Protein AF-A0A7X9RUL3-F1 (afdb_monomer)

pLDDT: mean 74.58, std 17.98, range [33.03, 95.81]

Foldseek 3Di:
DDDPDVCVVDPPPVVVVLVVQQVVLVVQLVCVVVVNDDLVVQAQDFHFAWKDKQNHTDPPGKTKHKHWDWDWDWADDPPDPDPGTDTDGDDIGFIKMKIKDKDAQDPDPDPDPDPPDLPLAANVPSVVVVVVSLPDPFWIAMDDSSCVVVVFGTWDWDDKDFDDDPDGNRMIIIMTITTGDPRCDPPPPVVVVVVVVD

Secondary structure (DSSP, 8-state):
-----GGGTS-SHHHHHHHHHHHHHHHHHHHHHTTSS-GGGTTT--EE---EETTEEPSS--EEEEE--EEEEEEPPTT-SSS--EEEEEEEPPPEEEEEEEE------SS--------SS--HHHHHHHHHHHT-SSPEEEE-HHHHHTT--EEEEEEEE-PPPSS-TT-EEEEEEEEEE-S-TTHHHHHHHHHHT-

Organism: NCBI:txid694437

Radius of gyration: 22.71 Å; Cα contacts (8 Å, |Δi|>4): 295; chains: 1; bounding box: 62×77×62 Å

Mean predicted aligned error: 13.24 Å

Solvent-accessible surface area (backbone atoms only — not comparable to full-atom values): 11650 Å² total; per-residue (Å²): 135,84,83,84,60,71,76,75,78,62,70,66,57,75,68,48,53,57,49,49,48,32,51,50,38,52,50,52,52,50,33,35,75,71,65,77,40,64,74,73,70,55,49,77,33,84,32,44,43,65,40,27,52,71,86,43,76,50,46,73,49,25,37,40,30,40,40,72,50,72,46,64,50,71,46,76,61,86,88,57,93,61,94,71,57,52,76,42,83,73,46,77,50,63,39,40,39,38,42,36,40,42,42,52,61,77,90,66,92,61,101,64,100,64,94,73,68,82,58,78,44,63,31,60,66,52,48,50,53,53,48,56,61,71,68,46,95,55,70,36,42,40,48,33,76,67,34,60,75,69,73,38,53,19,32,35,75,76,47,74,48,67,58,86,60,88,91,48,55,34,45,40,39,40,40,39,34,27,33,50,35,91,74,54,89,61,74,50,57,59,51,50,53,56,60,74,74,106

Structure (mmCIF, N/CA/C/O backbone):
data_AF-A0A7X9RUL3-F1
#
_entry.id   AF-A0A7X9RUL3-F1
#
loop_
_atom_site.group_PDB
_atom_site.id
_atom_site.type_symbol
_atom_site.label_atom_id
_atom_site.label_alt_id
_atom_site.label_comp_id
_atom_site.label_asym_id
_atom_site.label_entity_id
_atom_site.label_seq_id
_atom_site.pdbx_PDB_ins_code
_atom_site.Cartn_x
_atom_site.Cartn_y
_atom_site.Cartn_z
_atom_site.occupancy
_atom_site.B_iso_or_equiv
_atom_site.auth_seq_id
_atom_site.auth_comp_id
_atom_site.auth_asym_id
_atom_site.auth_atom_id
_atom_site.pdbx_PDB_model_num
ATOM 1 N N . MET A 1 1 ? 7.064 42.170 -34.863 1.00 38.53 1 MET A N 1
ATOM 2 C CA . MET A 1 1 ? 6.594 40.789 -34.632 1.00 38.53 1 MET A CA 1
ATOM 3 C C . MET A 1 1 ? 6.974 40.448 -33.207 1.00 38.53 1 MET A C 1
ATOM 5 O O . MET A 1 1 ? 8.145 40.576 -32.888 1.00 38.53 1 MET A O 1
ATOM 9 N N . ALA A 1 2 ? 6.000 40.199 -32.332 1.00 40.69 2 ALA A N 1
ATOM 10 C CA . ALA A 1 2 ? 6.268 39.876 -30.934 1.00 40.69 2 ALA A CA 1
ATOM 11 C C . ALA A 1 2 ? 6.585 38.380 -30.824 1.00 40.69 2 ALA A C 1
ATOM 13 O O . ALA A 1 2 ? 5.773 37.554 -31.242 1.00 40.69 2 ALA A O 1
ATOM 14 N N . ASP A 1 3 ? 7.763 38.057 -30.297 1.00 34.72 3 ASP A N 1
ATOM 15 C CA . ASP A 1 3 ? 8.203 36.685 -30.066 1.00 34.72 3 ASP A CA 1
ATOM 16 C C . ASP A 1 3 ? 7.346 36.046 -28.967 1.00 34.72 3 ASP A C 1
ATOM 18 O O . ASP A 1 3 ? 7.430 36.394 -27.786 1.00 34.72 3 ASP A O 1
ATOM 22 N N . PHE A 1 4 ? 6.492 35.102 -29.360 1.00 41.75 4 PHE A N 1
ATOM 23 C CA . PHE A 1 4 ? 5.725 34.274 -28.434 1.00 41.75 4 PHE A CA 1
ATOM 24 C C . PHE A 1 4 ? 6.654 33.244 -27.786 1.00 41.75 4 PHE A C 1
ATOM 26 O O . PHE A 1 4 ? 6.831 32.127 -28.269 1.00 41.75 4 PHE A O 1
ATOM 33 N N . ASN A 1 5 ? 7.263 33.634 -26.668 1.00 42.44 5 ASN A N 1
ATOM 34 C CA . ASN A 1 5 ? 8.032 32.736 -25.821 1.00 42.44 5 ASN A CA 1
ATOM 35 C C . ASN A 1 5 ? 7.073 31.863 -24.990 1.00 42.44 5 ASN A C 1
ATOM 37 O O . ASN A 1 5 ? 6.456 32.329 -24.030 1.00 42.44 5 ASN A O 1
ATOM 41 N N . ILE A 1 6 ? 6.954 30.589 -25.368 1.00 43.38 6 ILE A N 1
ATOM 42 C CA . ILE A 1 6 ? 6.061 29.590 -24.752 1.00 43.38 6 ILE A CA 1
ATOM 43 C C . ILE A 1 6 ? 6.376 29.399 -23.252 1.00 43.38 6 ILE A C 1
ATOM 45 O O . ILE A 1 6 ? 5.490 29.060 -22.469 1.00 43.38 6 ILE A O 1
ATOM 49 N N . ASN A 1 7 ? 7.596 29.732 -22.815 1.00 43.78 7 ASN A N 1
ATOM 50 C CA . ASN A 1 7 ? 8.014 29.640 -21.413 1.00 43.78 7 ASN A CA 1
ATOM 51 C C . ASN A 1 7 ? 7.332 30.668 -20.489 1.00 43.78 7 ASN A C 1
ATOM 53 O O . ASN A 1 7 ? 7.343 30.490 -19.274 1.00 43.78 7 ASN A O 1
ATOM 57 N N . ASN A 1 8 ? 6.695 31.708 -21.043 1.00 41.00 8 ASN A N 1
ATOM 58 C CA . ASN A 1 8 ? 5.967 32.717 -20.266 1.00 41.00 8 ASN A CA 1
ATOM 59 C C . ASN A 1 8 ? 4.482 32.368 -20.037 1.00 41.00 8 ASN A C 1
ATOM 61 O O . ASN A 1 8 ? 3.805 33.078 -19.298 1.00 41.00 8 ASN A O 1
ATOM 65 N N . LEU A 1 9 ? 3.961 31.295 -20.648 1.00 45.22 9 LEU A N 1
ATOM 66 C CA . LEU A 1 9 ? 2.550 30.884 -20.529 1.00 45.22 9 LEU A CA 1
ATOM 67 C C . LEU A 1 9 ? 2.314 29.779 -19.489 1.00 45.22 9 LEU A C 1
ATOM 69 O O . LEU A 1 9 ? 1.184 29.570 -19.058 1.00 45.22 9 LEU A O 1
ATOM 73 N N . THR A 1 10 ? 3.368 29.096 -19.043 1.00 43.22 10 THR A N 1
ATOM 74 C CA . THR A 1 10 ? 3.284 28.007 -18.059 1.00 43.22 10 THR A CA 1
ATOM 75 C C . THR A 1 10 ? 4.249 28.257 -16.908 1.00 43.22 10 THR A C 1
ATOM 77 O O . THR A 1 10 ? 5.138 27.445 -16.653 1.00 43.22 10 THR A O 1
ATOM 80 N N . GLY A 1 11 ? 4.130 29.411 -16.245 1.00 38.47 11 GLY A N 1
ATOM 81 C CA . GLY A 1 11 ? 5.014 29.798 -15.147 1.00 38.47 11 GLY A CA 1
ATOM 82 C C . GLY A 1 11 ? 5.053 28.746 -14.041 1.00 38.47 11 GLY A C 1
ATOM 83 O O . GLY A 1 11 ? 4.178 28.740 -13.192 1.00 38.47 11 GLY A O 1
ATOM 84 N N . GLY A 1 12 ? 6.040 27.843 -14.071 1.00 43.97 12 GLY A N 1
ATOM 85 C CA . GLY A 1 12 ? 6.515 27.017 -12.952 1.00 43.97 12 GLY A CA 1
ATOM 86 C C . GLY A 1 12 ? 5.491 26.212 -12.134 1.00 43.97 12 GLY A C 1
ATOM 87 O O . GLY A 1 12 ? 5.864 25.669 -11.096 1.00 43.97 12 GLY A O 1
ATOM 88 N N . LEU A 1 13 ? 4.224 26.125 -12.547 1.00 41.12 13 LEU A N 1
ATOM 89 C CA . LEU A 1 13 ? 3.137 25.648 -11.686 1.00 41.12 13 LEU A CA 1
ATOM 90 C C . LEU A 1 13 ? 3.184 24.128 -11.464 1.00 41.12 13 LEU A C 1
ATOM 92 O O . LEU A 1 13 ? 2.899 23.648 -10.374 1.00 41.12 13 LEU A O 1
ATOM 96 N N . TYR A 1 14 ? 3.593 23.356 -12.470 1.00 42.66 14 TYR A N 1
ATOM 97 C CA . TYR A 1 14 ? 3.607 21.893 -12.377 1.00 42.66 14 TYR A CA 1
ATOM 98 C C . TYR A 1 14 ? 4.679 21.322 -11.426 1.00 42.66 14 TYR A C 1
ATOM 100 O O . TYR A 1 14 ? 4.336 20.431 -10.650 1.00 42.66 14 TYR A O 1
ATOM 108 N N . PRO A 1 15 ? 5.933 21.824 -11.384 1.00 47.50 15 PRO A N 1
ATOM 109 C CA . PRO A 1 15 ? 6.904 21.347 -10.398 1.00 47.50 15 PRO A CA 1
ATOM 110 C C . PRO A 1 15 ? 6.690 21.923 -8.989 1.00 47.50 15 PRO A C 1
ATOM 112 O O . PRO A 1 15 ? 7.206 21.353 -8.037 1.00 47.50 15 PRO A O 1
ATOM 115 N N . THR A 1 16 ? 5.952 23.026 -8.814 1.00 52.22 16 THR A N 1
ATOM 116 C CA . THR A 1 16 ? 5.781 23.655 -7.489 1.00 52.22 16 THR A CA 1
ATOM 117 C C . THR A 1 16 ? 4.703 22.992 -6.640 1.00 52.22 16 THR A C 1
ATOM 119 O O . THR A 1 16 ? 4.928 22.817 -5.447 1.00 52.22 16 THR A O 1
ATOM 122 N N . PHE A 1 17 ? 3.573 22.563 -7.213 1.00 45.03 17 PHE A N 1
ATOM 123 C CA . PHE A 1 17 ? 2.534 21.871 -6.434 1.00 45.03 17 PHE A CA 1
ATOM 124 C C . PHE A 1 17 ? 2.939 20.458 -6.012 1.00 45.03 17 PHE A C 1
ATOM 126 O O . PHE A 1 17 ? 2.752 20.111 -4.850 1.00 45.03 17 PHE A O 1
ATOM 133 N N . ALA A 1 18 ? 3.537 19.671 -6.914 1.00 50.31 18 ALA A N 1
ATOM 134 C CA . ALA A 1 18 ? 4.042 18.338 -6.580 1.00 50.31 18 ALA A CA 1
ATOM 135 C C . ALA A 1 18 ? 5.145 18.418 -5.515 1.00 50.31 18 ALA A C 1
ATOM 137 O O . ALA A 1 18 ? 5.093 17.712 -4.514 1.00 50.31 18 ALA A O 1
ATOM 138 N N . LYS A 1 19 ? 6.085 19.362 -5.669 1.00 55.88 19 LYS A N 1
ATOM 139 C CA . LYS A 1 19 ? 7.141 19.605 -4.680 1.00 55.88 19 LYS A CA 1
ATOM 140 C C . LYS A 1 19 ? 6.581 20.059 -3.331 1.00 55.88 19 LYS A C 1
ATOM 142 O O . LYS A 1 19 ? 7.005 19.549 -2.305 1.00 55.88 19 LYS A O 1
ATOM 147 N N . LYS A 1 20 ? 5.599 20.964 -3.323 1.00 59.03 20 LYS A N 1
ATOM 148 C CA . LYS A 1 20 ? 4.947 21.432 -2.093 1.00 59.03 20 LYS A CA 1
ATOM 149 C C . LYS A 1 20 ? 4.176 20.311 -1.387 1.00 59.03 20 LYS A C 1
ATOM 151 O O . LYS A 1 20 ? 4.282 20.184 -0.176 1.00 59.03 20 LYS A O 1
ATOM 156 N N . SER A 1 21 ? 3.442 19.487 -2.134 1.00 58.50 21 SER A N 1
ATOM 157 C CA . SER A 1 21 ? 2.708 18.339 -1.588 1.00 58.50 21 SER A CA 1
ATOM 158 C C . SER A 1 21 ? 3.652 17.267 -1.028 1.00 58.50 21 SER A C 1
ATOM 160 O O . SER A 1 21 ? 3.394 16.739 0.051 1.00 58.50 21 SER A O 1
ATOM 162 N N . ALA A 1 22 ? 4.780 17.013 -1.700 1.00 62.19 22 ALA A N 1
ATOM 163 C CA . ALA A 1 22 ? 5.845 16.141 -1.205 1.00 62.19 22 ALA A CA 1
ATOM 164 C C . ALA A 1 22 ? 6.511 16.696 0.070 1.00 62.19 22 ALA A C 1
ATOM 166 O O . ALA A 1 22 ? 6.771 15.970 1.023 1.00 62.19 22 ALA A O 1
ATOM 167 N N . GLU A 1 23 ? 6.783 18.002 0.120 1.00 68.00 23 GLU A N 1
ATOM 168 C CA . GLU A 1 23 ? 7.337 18.654 1.312 1.00 68.00 23 GLU A CA 1
ATOM 169 C C . GLU A 1 23 ? 6.348 18.606 2.488 1.00 68.00 23 GLU A C 1
ATOM 171 O O . GLU A 1 23 ? 6.746 18.363 3.626 1.00 68.00 23 GLU A O 1
ATOM 176 N N . GLU A 1 24 ? 5.051 18.787 2.230 1.00 69.00 24 GLU A N 1
ATOM 177 C CA . GLU A 1 24 ? 3.993 18.668 3.237 1.00 69.00 24 GLU A CA 1
ATOM 178 C C . GLU A 1 24 ? 3.862 17.233 3.769 1.00 69.00 24 GLU A C 1
ATOM 180 O O . GLU A 1 24 ? 3.821 17.050 4.990 1.00 69.00 24 GLU A O 1
ATOM 185 N N . SER A 1 25 ? 3.878 16.213 2.901 1.00 65.00 25 SER A N 1
ATOM 186 C CA . SER A 1 25 ? 3.838 14.805 3.322 1.00 65.00 25 SER A CA 1
ATOM 187 C C . SER A 1 25 ? 5.071 14.432 4.156 1.00 65.00 25 SER A C 1
ATOM 189 O O . SER A 1 25 ? 4.939 13.842 5.231 1.00 65.00 25 SER A O 1
ATOM 191 N N . VAL A 1 26 ? 6.269 14.849 3.736 1.00 69.56 26 VAL A N 1
ATOM 192 C CA . VAL A 1 26 ? 7.520 14.624 4.479 1.00 69.56 26 VAL A CA 1
ATOM 193 C C . VAL A 1 26 ? 7.513 15.344 5.829 1.00 69.56 26 VAL A C 1
ATOM 195 O O . VAL A 1 26 ? 7.909 14.757 6.840 1.00 69.56 26 VAL A O 1
ATOM 198 N N . ASN A 1 27 ? 7.026 16.586 5.889 1.00 72.62 27 ASN A N 1
ATOM 199 C CA . ASN A 1 27 ? 6.925 17.337 7.141 1.00 72.62 27 ASN A CA 1
ATOM 200 C C . ASN A 1 27 ? 5.946 16.681 8.120 1.00 72.62 27 ASN A C 1
ATOM 202 O O . ASN A 1 27 ? 6.263 16.561 9.304 1.00 72.62 27 ASN A O 1
ATOM 206 N N . LEU A 1 28 ? 4.788 16.214 7.645 1.00 71.50 28 LEU A N 1
ATOM 207 C CA . LEU A 1 28 ? 3.827 15.480 8.473 1.00 71.50 28 LEU A CA 1
ATOM 208 C C . LEU A 1 28 ? 4.456 14.212 9.063 1.00 71.50 28 LEU A C 1
ATOM 210 O O . LEU A 1 28 ? 4.401 14.004 10.274 1.00 71.50 28 LEU A O 1
ATOM 214 N N . LEU A 1 29 ? 5.129 13.404 8.242 1.00 67.88 29 LEU A N 1
ATOM 215 C CA . LEU A 1 29 ? 5.776 12.169 8.699 1.00 67.88 29 LEU A CA 1
ATOM 216 C C . LEU A 1 29 ? 6.926 12.438 9.677 1.00 67.88 29 LEU A C 1
ATOM 218 O O . LEU A 1 29 ? 7.105 11.697 10.643 1.00 67.88 29 LEU A O 1
ATOM 222 N N . THR A 1 30 ? 7.688 13.511 9.460 1.00 70.06 30 THR A N 1
ATOM 223 C CA . THR A 1 30 ? 8.786 13.912 10.353 1.00 70.06 30 THR A CA 1
ATOM 224 C C . THR A 1 30 ? 8.252 14.364 11.711 1.00 70.06 30 THR A C 1
ATOM 226 O O . THR A 1 30 ? 8.774 13.963 12.749 1.00 70.06 30 THR A O 1
ATOM 229 N N . ARG A 1 31 ? 7.151 15.121 11.728 1.00 70.25 31 ARG A N 1
ATOM 230 C CA . ARG A 1 31 ? 6.469 15.524 12.965 1.00 70.25 31 ARG A CA 1
ATOM 231 C C . ARG A 1 31 ? 5.879 14.329 13.713 1.00 70.25 31 ARG A C 1
ATOM 233 O O . ARG A 1 31 ? 5.967 14.281 14.936 1.00 70.25 31 ARG A O 1
ATOM 240 N N . VAL A 1 32 ? 5.332 13.338 13.001 1.00 70.44 32 VAL A N 1
ATOM 241 C CA . VAL A 1 32 ? 4.869 12.079 13.612 1.00 70.44 32 VAL A CA 1
ATOM 242 C C . VAL A 1 32 ? 6.040 11.305 14.224 1.00 70.44 32 VAL A C 1
ATOM 244 O O . VAL A 1 32 ? 5.941 10.877 15.371 1.00 70.44 32 VAL A O 1
ATOM 247 N N . LYS A 1 33 ? 7.175 11.187 13.519 1.00 70.62 33 LYS A N 1
ATOM 248 C CA . LYS A 1 33 ? 8.407 10.571 14.055 1.00 70.62 33 LYS A CA 1
ATOM 249 C C . LYS A 1 33 ? 8.909 11.259 15.321 1.00 70.62 33 LYS A C 1
ATOM 251 O O . LYS A 1 33 ? 9.330 10.583 16.254 1.00 70.62 33 LYS A O 1
ATOM 256 N N . ASN A 1 34 ? 8.826 12.585 15.362 1.00 69.94 34 ASN A N 1
ATOM 257 C CA . ASN A 1 34 ? 9.250 13.389 16.506 1.00 69.94 34 ASN A CA 1
ATOM 258 C C . ASN A 1 34 ? 8.209 13.421 17.643 1.00 69.94 34 ASN A C 1
ATOM 260 O O . ASN A 1 34 ? 8.442 14.059 18.666 1.00 69.94 34 ASN A O 1
ATOM 264 N N . GLY A 1 35 ? 7.060 12.749 17.485 1.00 68.25 35 GLY A N 1
ATOM 265 C CA . GLY A 1 35 ? 5.982 12.717 18.478 1.00 68.25 35 GLY A CA 1
ATOM 266 C C . GLY A 1 35 ? 5.167 14.012 18.577 1.00 68.25 35 GLY A C 1
ATOM 267 O O . GLY A 1 35 ? 4.304 14.132 19.444 1.00 68.25 35 GLY A O 1
ATOM 268 N N . GLU A 1 36 ? 5.402 14.975 17.686 1.00 59.97 36 GLU A N 1
ATOM 269 C CA . GLU A 1 36 ? 4.724 16.277 17.647 1.00 59.97 36 GLU A CA 1
ATOM 270 C C . GLU A 1 36 ? 3.322 16.190 17.029 1.00 59.97 36 GLU A C 1
ATOM 272 O O . GLU A 1 36 ? 2.555 17.152 17.043 1.00 59.97 36 GLU A O 1
ATOM 277 N N . THR A 1 37 ? 2.980 15.068 16.399 1.00 59.84 37 THR A N 1
ATOM 278 C CA . THR A 1 37 ? 1.731 14.885 15.652 1.00 59.84 37 THR A CA 1
ATOM 279 C C . THR A 1 37 ? 1.195 13.471 15.840 1.00 59.84 37 THR A C 1
ATOM 281 O O . THR A 1 37 ? 1.956 12.523 16.038 1.00 59.84 37 THR A O 1
ATOM 284 N N . ARG A 1 38 ? -0.134 13.319 15.824 1.00 63.62 38 ARG A N 1
ATOM 285 C CA . ARG A 1 38 ? -0.782 12.019 16.024 1.00 63.62 38 ARG A CA 1
ATOM 286 C C . ARG A 1 38 ? -0.703 11.184 14.749 1.00 63.62 38 ARG A C 1
ATOM 288 O O . ARG A 1 38 ? -1.039 11.668 13.676 1.00 63.62 38 ARG A O 1
ATOM 295 N N . ILE A 1 39 ? -0.395 9.892 14.895 1.00 65.00 39 ILE A N 1
ATOM 296 C CA . ILE A 1 39 ? -0.439 8.890 13.808 1.00 65.00 39 ILE A CA 1
ATOM 297 C C . ILE A 1 39 ? -1.793 8.915 13.073 1.00 65.00 39 ILE A C 1
ATOM 299 O O . ILE A 1 39 ? -1.857 8.648 11.880 1.00 65.00 39 ILE A O 1
ATOM 303 N N . SER A 1 40 ? -2.874 9.314 13.754 1.00 66.50 40 SER A N 1
ATOM 304 C CA . SER A 1 40 ? -4.210 9.432 13.164 1.00 66.50 40 SER A CA 1
ATOM 305 C C . SER A 1 40 ? -4.315 10.394 11.977 1.00 66.50 40 SER A C 1
ATOM 307 O O . SER A 1 40 ? -5.250 10.263 11.202 1.00 66.50 40 SER A O 1
ATOM 309 N N . GLU A 1 41 ? -3.401 11.358 11.840 1.00 72.25 41 GLU A N 1
ATOM 310 C CA . GLU A 1 41 ? -3.406 12.332 10.734 1.00 72.25 41 GLU A CA 1
ATOM 311 C C . GLU A 1 41 ? -2.860 11.744 9.419 1.00 72.25 41 GLU A C 1
ATOM 313 O O . GLU A 1 41 ? -3.021 12.333 8.353 1.00 72.25 41 GLU A O 1
ATOM 318 N N . ILE A 1 42 ? -2.236 10.564 9.485 1.00 77.06 42 ILE A N 1
ATOM 319 C CA . ILE A 1 42 ? -1.726 9.833 8.319 1.00 77.06 42 ILE A CA 1
ATOM 320 C C . ILE A 1 42 ? -2.865 9.117 7.577 1.00 77.06 42 ILE A C 1
ATOM 322 O O . ILE A 1 42 ? -2.796 8.946 6.360 1.00 77.06 42 ILE A O 1
ATOM 326 N N . PHE A 1 43 ? -3.905 8.688 8.295 1.00 82.75 43 PHE A N 1
ATOM 327 C CA . PHE A 1 43 ? -4.997 7.921 7.702 1.00 82.75 43 PHE A CA 1
ATOM 328 C C . PHE A 1 43 ? -5.869 8.782 6.793 1.00 82.75 43 PHE A C 1
ATOM 330 O O . PHE A 1 43 ? -6.142 9.938 7.104 1.00 82.75 43 PHE A O 1
ATOM 337 N N . ASP A 1 44 ? -6.310 8.192 5.681 1.00 84.44 44 ASP A N 1
ATOM 338 C CA . ASP A 1 44 ? -7.139 8.829 4.647 1.00 84.44 44 ASP A CA 1
ATOM 339 C C . ASP A 1 44 ? -6.501 10.065 3.978 1.00 84.44 44 ASP A C 1
ATOM 341 O O . ASP A 1 44 ? -7.167 10.787 3.235 1.00 84.44 44 ASP A O 1
ATOM 345 N N . THR A 1 45 ? -5.201 10.283 4.187 1.00 84.31 45 THR A N 1
ATOM 346 C CA . THR A 1 45 ? -4.433 11.350 3.542 1.00 84.31 45 THR A CA 1
ATOM 347 C C . THR A 1 45 ? -3.714 10.805 2.307 1.00 84.31 45 THR A C 1
ATOM 349 O O . THR A 1 45 ? -3.139 9.715 2.323 1.00 84.31 45 THR A O 1
ATOM 352 N N . GLU A 1 46 ? -3.742 11.566 1.215 1.00 86.06 46 GLU A N 1
ATOM 353 C CA . GLU A 1 46 ? -2.935 11.302 0.024 1.00 86.06 46 GLU A CA 1
ATOM 354 C C . GLU A 1 46 ? -1.495 11.738 0.288 1.00 86.06 46 GLU A C 1
ATOM 356 O O . GLU A 1 46 ? -1.212 12.924 0.463 1.00 86.06 46 GLU A O 1
ATOM 361 N N . LEU A 1 47 ? -0.578 10.776 0.345 1.00 84.62 47 LEU A N 1
ATOM 362 C CA . LEU A 1 47 ? 0.819 11.053 0.633 1.00 84.62 47 LEU A CA 1
ATOM 363 C C . LEU A 1 47 ? 1.669 10.746 -0.593 1.00 84.62 47 LEU A C 1
ATOM 365 O O . LEU A 1 47 ? 1.715 9.616 -1.068 1.00 84.62 47 LEU A O 1
ATOM 369 N N . TYR A 1 48 ? 2.367 11.759 -1.087 1.00 85.50 48 TYR A N 1
ATOM 370 C CA . TYR A 1 48 ? 3.291 11.626 -2.204 1.00 85.50 48 TYR A CA 1
ATOM 371 C C . TYR A 1 48 ? 4.677 11.249 -1.671 1.00 85.50 48 TYR A C 1
ATOM 373 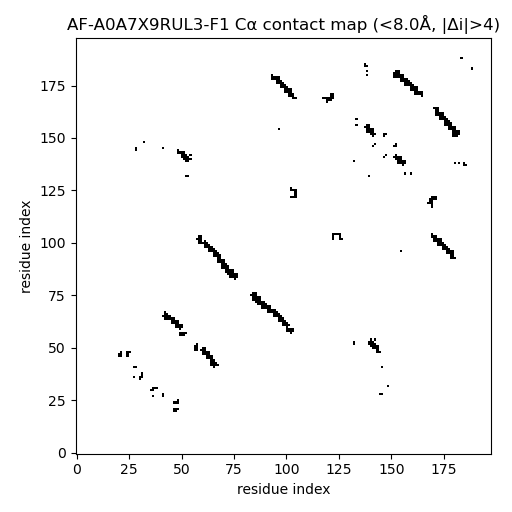O O . TYR A 1 48 ? 5.262 12.025 -0.907 1.00 85.50 48 TYR A O 1
ATOM 381 N N . MET A 1 49 ? 5.161 10.043 -1.992 1.00 83.12 49 MET A N 1
ATOM 382 C CA . MET A 1 49 ? 6.461 9.545 -1.522 1.00 83.12 49 MET A CA 1
ATOM 383 C C . MET A 1 49 ? 6.968 8.341 -2.334 1.00 83.12 49 MET A C 1
ATOM 385 O O . MET A 1 49 ? 6.172 7.642 -2.960 1.00 83.12 49 MET A O 1
ATOM 389 N N . PRO A 1 50 ? 8.277 8.029 -2.289 1.00 86.12 50 PRO A N 1
ATOM 390 C CA . PRO A 1 50 ? 8.797 6.793 -2.863 1.00 86.12 50 PRO A CA 1
ATOM 391 C C . PRO A 1 50 ? 8.210 5.555 -2.168 1.00 86.12 50 PRO A C 1
ATOM 393 O O . PRO A 1 50 ? 8.110 5.480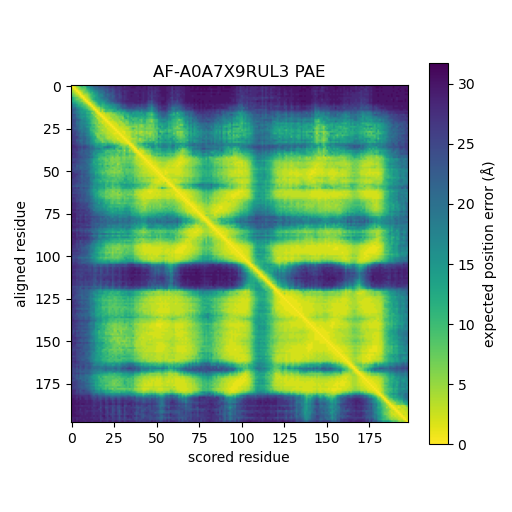 -0.936 1.00 86.12 50 PRO A O 1
ATOM 396 N N . VAL A 1 51 ? 7.841 4.567 -2.980 1.00 88.31 51 VAL A N 1
ATOM 397 C CA . VAL A 1 51 ? 7.326 3.266 -2.545 1.00 88.31 51 VAL A CA 1
ATOM 398 C C . VAL A 1 51 ? 8.057 2.187 -3.330 1.00 88.31 51 VAL A C 1
ATOM 400 O O . VAL A 1 51 ? 8.164 2.280 -4.554 1.00 88.31 51 VAL A O 1
ATOM 403 N N . LYS A 1 52 ? 8.524 1.156 -2.627 1.00 90.94 52 LYS A N 1
ATOM 404 C CA . LYS A 1 52 ? 9.058 -0.061 -3.237 1.00 90.94 52 LYS A CA 1
ATOM 405 C C . LYS A 1 52 ? 8.075 -1.203 -3.085 1.00 90.94 52 LYS A C 1
ATOM 407 O O . LYS A 1 52 ? 7.519 -1.397 -2.002 1.00 90.94 52 LYS A O 1
ATOM 412 N N . LEU A 1 53 ? 7.908 -1.970 -4.154 1.00 90.56 53 LEU A N 1
ATOM 413 C CA . LEU A 1 53 ? 7.178 -3.231 -4.139 1.00 90.56 53 LEU A CA 1
ATOM 414 C C . LEU A 1 53 ? 8.132 -4.347 -4.536 1.00 90.56 53 LEU A C 1
ATOM 416 O O . LEU A 1 53 ? 8.734 -4.299 -5.602 1.00 90.56 53 LEU A O 1
ATOM 420 N N . ASP A 1 54 ? 8.280 -5.341 -3.667 1.00 88.81 54 ASP A N 1
ATOM 421 C CA . ASP A 1 54 ? 9.159 -6.494 -3.888 1.00 88.81 54 ASP A CA 1
ATOM 422 C C . ASP A 1 54 ? 10.623 -6.139 -4.221 1.00 88.81 54 ASP A C 1
ATOM 424 O O . ASP A 1 54 ? 11.305 -6.846 -4.956 1.00 88.81 54 ASP A O 1
ATOM 428 N N . GLY A 1 55 ? 11.106 -5.011 -3.694 1.00 85.56 55 GLY A N 1
ATOM 429 C CA . GLY A 1 55 ? 12.451 -4.493 -3.961 1.00 85.56 55 GLY A CA 1
ATOM 430 C C . GLY A 1 55 ? 12.570 -3.585 -5.191 1.00 85.56 55 GLY A C 1
ATOM 431 O O . GLY A 1 55 ? 13.609 -2.949 -5.346 1.00 85.56 55 GLY A O 1
ATOM 432 N N . GLU A 1 56 ? 11.521 -3.456 -6.006 1.00 86.81 56 GLU A N 1
ATOM 433 C CA . GLU A 1 56 ? 11.485 -2.570 -7.175 1.00 86.81 56 GLU A CA 1
ATOM 434 C C . GLU A 1 56 ? 10.929 -1.186 -6.809 1.00 86.81 56 GLU A C 1
ATOM 436 O O . GLU A 1 56 ? 9.874 -1.073 -6.178 1.00 86.81 56 GLU A O 1
ATOM 441 N N . ASP A 1 57 ? 11.627 -0.126 -7.226 1.00 84.81 57 ASP A N 1
ATOM 442 C CA . ASP A 1 57 ? 11.193 1.261 -7.039 1.00 84.81 57 ASP A CA 1
ATOM 443 C C . ASP A 1 57 ? 10.052 1.615 -8.001 1.00 84.81 57 ASP A C 1
ATOM 445 O O . ASP A 1 57 ? 10.174 1.490 -9.223 1.00 84.81 57 ASP A O 1
ATOM 449 N N . LEU A 1 58 ? 8.938 2.112 -7.457 1.00 84.31 58 LEU A N 1
ATOM 450 C CA . LEU A 1 58 ? 7.849 2.614 -8.284 1.00 84.31 58 LEU A CA 1
ATOM 451 C C . LEU A 1 58 ? 8.236 3.957 -8.934 1.00 84.31 58 LEU A C 1
ATOM 453 O O . LEU A 1 58 ? 8.716 4.863 -8.245 1.00 84.31 58 LEU A O 1
ATOM 457 N N . PRO A 1 59 ? 8.020 4.122 -10.254 1.00 74.06 59 PRO A N 1
ATOM 458 C CA . PRO A 1 59 ? 8.414 5.332 -10.963 1.00 74.06 59 PRO A CA 1
ATOM 459 C C . PRO A 1 59 ? 7.551 6.529 -10.556 1.00 74.06 59 PRO A C 1
ATOM 461 O O . PRO A 1 59 ? 6.361 6.379 -10.275 1.00 74.06 59 PRO A O 1
ATOM 464 N N . LEU A 1 60 ? 8.165 7.718 -10.607 1.00 70.69 60 LEU A N 1
ATOM 465 C CA . LEU A 1 60 ? 7.526 9.018 -10.380 1.00 70.69 60 LEU A CA 1
ATOM 466 C C . LEU A 1 60 ? 6.704 9.059 -9.080 1.00 70.69 60 LEU A C 1
ATOM 468 O O . LEU A 1 60 ? 5.492 9.237 -9.154 1.00 70.69 60 LEU A O 1
ATOM 472 N N . GLU A 1 61 ? 7.387 8.848 -7.943 1.00 78.12 61 GLU A N 1
ATOM 473 C CA . GLU A 1 61 ? 6.892 8.954 -6.553 1.00 78.12 61 GLU A CA 1
ATOM 474 C C . GLU A 1 61 ? 5.361 8.825 -6.433 1.00 78.12 61 GLU A C 1
ATOM 476 O O . GLU A 1 61 ? 4.632 9.808 -6.570 1.00 78.12 61 GLU A O 1
ATOM 481 N N . PRO A 1 62 ? 4.838 7.610 -6.223 1.00 86.25 62 PRO A N 1
ATOM 482 C CA . PRO A 1 62 ? 3.401 7.405 -6.208 1.00 86.25 62 PRO A CA 1
ATOM 483 C C . PRO A 1 62 ? 2.709 8.088 -5.027 1.00 86.25 62 PRO A C 1
ATOM 485 O O . PRO A 1 62 ? 3.301 8.424 -3.999 1.00 86.25 62 PRO A O 1
ATOM 488 N N . ILE A 1 63 ? 1.396 8.220 -5.173 1.00 90.06 63 ILE A N 1
ATOM 489 C CA . ILE A 1 63 ? 0.490 8.598 -4.099 1.00 90.06 63 ILE A CA 1
ATOM 490 C C . ILE A 1 63 ? 0.098 7.323 -3.355 1.00 90.06 63 ILE A C 1
ATOM 492 O O . ILE A 1 63 ? -0.471 6.402 -3.949 1.00 90.06 63 ILE A O 1
ATOM 496 N N . ILE A 1 64 ? 0.387 7.280 -2.058 1.00 91.50 64 ILE A N 1
ATOM 497 C CA . ILE A 1 64 ? -0.060 6.232 -1.145 1.00 91.50 64 ILE A CA 1
ATOM 498 C C . ILE A 1 64 ? -1.131 6.784 -0.204 1.00 91.50 64 ILE A C 1
ATOM 500 O O . ILE A 1 64 ? -0.982 7.857 0.381 1.00 91.50 64 ILE A O 1
ATOM 504 N N . THR A 1 65 ? -2.209 6.026 -0.044 1.00 92.38 65 THR A N 1
ATOM 505 C CA . THR A 1 65 ? -3.271 6.293 0.927 1.00 92.38 65 THR A CA 1
ATOM 506 C C . THR A 1 65 ? -3.475 5.049 1.769 1.00 92.38 65 THR A C 1
ATOM 508 O O . THR A 1 65 ? -3.609 3.947 1.232 1.00 92.38 65 THR A O 1
ATOM 511 N N . ILE A 1 66 ? -3.506 5.227 3.088 1.00 91.81 66 ILE A N 1
ATOM 512 C CA . ILE A 1 66 ? -3.711 4.143 4.047 1.00 91.81 66 ILE A CA 1
ATOM 513 C C . ILE A 1 66 ? -4.957 4.455 4.860 1.00 91.81 66 ILE A C 1
ATOM 515 O O . ILE A 1 66 ? -5.105 5.556 5.383 1.00 91.81 66 ILE A O 1
ATOM 519 N N . SER A 1 67 ? -5.842 3.476 4.985 1.00 91.00 67 SER A N 1
ATOM 520 C CA . SER A 1 67 ? -7.046 3.576 5.805 1.00 91.00 67 SER A CA 1
ATOM 521 C C . SER A 1 67 ? -7.187 2.329 6.671 1.00 91.00 67 SER A C 1
ATOM 523 O O . SER A 1 67 ? -6.702 1.258 6.315 1.00 91.00 67 SER A O 1
ATOM 525 N N . SER A 1 68 ? -7.815 2.462 7.834 1.00 88.31 68 SER A N 1
ATOM 526 C CA . SER A 1 68 ? -8.114 1.341 8.729 1.00 88.31 68 SER A CA 1
ATOM 527 C C . SER A 1 68 ? -9.516 1.506 9.290 1.00 88.31 68 SER A C 1
ATOM 529 O O . SER A 1 68 ? -10.048 2.617 9.399 1.00 88.31 68 SER A O 1
ATOM 531 N N . ARG A 1 69 ? -10.142 0.388 9.644 1.00 87.81 69 ARG A N 1
ATOM 532 C CA . ARG A 1 69 ? -11.492 0.346 10.191 1.00 87.81 69 ARG A CA 1
ATOM 533 C C . ARG A 1 69 ? -11.496 -0.436 11.495 1.00 87.81 69 ARG A C 1
ATOM 535 O O . ARG A 1 69 ? -10.783 -1.410 11.664 1.00 87.81 69 ARG A O 1
ATOM 542 N N . LYS A 1 70 ? -12.385 -0.050 12.411 1.00 88.06 70 LYS A N 1
ATOM 543 C CA . LYS A 1 70 ? -12.749 -0.886 13.561 1.00 88.06 70 LYS A CA 1
ATOM 544 C C . LYS A 1 70 ? -14.084 -1.558 13.305 1.00 88.06 70 LYS A C 1
ATOM 546 O O . LYS A 1 70 ? -15.074 -0.885 12.999 1.00 88.06 70 LYS A O 1
ATOM 551 N N . VAL A 1 71 ? -14.129 -2.874 13.467 1.00 88.56 71 VAL A N 1
ATOM 552 C CA . VAL A 1 71 ? -15.371 -3.637 13.395 1.00 88.56 71 VAL A CA 1
ATOM 553 C C . VAL A 1 71 ? -16.097 -3.479 14.725 1.00 88.56 71 VAL A C 1
ATOM 555 O O . VAL A 1 71 ? -15.629 -3.917 15.775 1.00 88.56 71 VAL A O 1
ATOM 558 N N . ILE A 1 72 ? -17.254 -2.817 14.683 1.00 91.19 72 ILE A N 1
ATOM 559 C CA . ILE A 1 72 ? -18.085 -2.568 15.864 1.00 91.19 72 ILE A CA 1
ATOM 560 C C . ILE A 1 72 ? -19.465 -3.164 15.631 1.00 91.19 72 ILE A C 1
ATOM 562 O O . ILE A 1 72 ? -20.237 -2.657 14.809 1.00 91.19 72 ILE A O 1
ATOM 566 N N . LYS A 1 73 ? -19.817 -4.190 16.405 1.00 91.88 73 LYS A N 1
ATOM 567 C CA . LYS A 1 73 ? -21.170 -4.746 16.392 1.00 91.88 73 LYS A CA 1
ATOM 568 C C . LYS A 1 73 ? -22.075 -3.893 17.265 1.00 91.88 73 LYS A C 1
ATOM 570 O O . LYS A 1 73 ? -21.705 -3.456 18.355 1.00 91.88 73 LYS A O 1
ATOM 575 N N . ARG A 1 74 ? -23.271 -3.614 16.754 1.00 91.06 74 ARG A N 1
ATOM 576 C CA . ARG A 1 74 ? -24.273 -2.787 17.428 1.00 91.06 74 ARG A CA 1
ATOM 577 C C . ARG A 1 74 ? -25.497 -3.639 17.698 1.00 91.06 74 ARG A C 1
ATOM 579 O O . ARG A 1 74 ? -26.232 -3.964 16.771 1.00 91.06 74 ARG A O 1
ATOM 586 N N . THR A 1 75 ? -25.723 -3.969 18.960 1.00 90.44 75 THR A N 1
ATOM 587 C CA . THR A 1 75 ? -26.849 -4.810 19.369 1.00 90.44 75 THR A CA 1
ATOM 588 C C . THR A 1 75 ? -27.941 -3.942 19.986 1.00 90.44 75 THR A C 1
ATOM 590 O O . THR A 1 75 ? -27.697 -3.157 20.908 1.00 90.44 75 THR A O 1
ATOM 593 N N . GLY A 1 76 ? -29.158 -4.044 19.448 1.00 87.88 76 GLY A N 1
ATOM 594 C CA . GLY A 1 76 ? -30.338 -3.387 20.006 1.00 87.88 76 GLY A CA 1
ATOM 595 C C . GLY A 1 76 ? -30.839 -4.126 21.244 1.00 87.88 76 GLY A C 1
ATOM 596 O O . GLY A 1 76 ? -30.990 -5.344 21.216 1.00 87.88 76 GLY A O 1
ATOM 597 N N . ILE A 1 77 ? -31.117 -3.398 22.327 1.00 86.19 77 ILE A N 1
ATOM 598 C CA . ILE A 1 77 ? -31.709 -3.983 23.537 1.00 86.19 77 ILE A CA 1
ATOM 599 C C . ILE A 1 77 ? -33.231 -3.895 23.430 1.00 86.19 77 ILE A C 1
ATOM 601 O O . ILE A 1 77 ? -33.799 -2.800 23.382 1.00 86.19 77 ILE A O 1
ATOM 605 N N . ASN A 1 78 ? -33.898 -5.049 23.440 1.00 81.81 78 ASN A N 1
ATOM 606 C CA . ASN A 1 78 ? -35.355 -5.103 23.488 1.00 81.81 78 ASN A CA 1
ATOM 607 C C . ASN A 1 78 ? -35.868 -4.489 24.806 1.00 81.81 78 ASN A C 1
ATOM 609 O O . ASN A 1 78 ? -35.323 -4.760 25.874 1.00 81.81 78 ASN A O 1
ATOM 613 N N . ARG A 1 79 ? -36.927 -3.672 24.733 1.00 81.25 79 ARG A N 1
ATOM 614 C CA . ARG A 1 79 ? -37.541 -2.938 25.863 1.00 81.25 79 ARG A CA 1
ATOM 615 C C . ARG A 1 79 ? -36.670 -1.859 26.521 1.00 81.25 79 ARG A C 1
ATOM 617 O O . ARG A 1 79 ? -36.998 -1.395 27.615 1.00 81.25 79 ARG A O 1
ATOM 624 N N . SER A 1 80 ? -35.597 -1.406 25.872 1.00 77.06 80 SER A N 1
ATOM 625 C CA . SER A 1 80 ? -34.865 -0.237 26.365 1.00 77.06 80 SER A CA 1
ATOM 626 C C . SER A 1 80 ? -35.753 1.013 26.325 1.00 77.06 80 SER A C 1
ATOM 628 O O . SER A 1 80 ? -36.242 1.407 25.270 1.00 77.06 80 SER A O 1
ATOM 630 N N . LYS A 1 81 ? -35.919 1.679 27.475 1.00 79.19 81 LYS A N 1
ATOM 631 C CA . LYS A 1 81 ? -36.566 3.003 27.567 1.00 79.19 81 LYS A CA 1
ATOM 632 C C . LYS A 1 81 ? -35.648 4.146 27.112 1.00 79.19 81 LYS A C 1
ATOM 634 O O . LYS A 1 81 ? -36.090 5.285 27.006 1.00 79.19 81 LYS A O 1
ATOM 639 N N . LYS A 1 82 ? -34.362 3.858 26.884 1.00 80.31 82 LYS A N 1
ATOM 640 C CA . LYS A 1 82 ? -33.344 4.821 26.449 1.00 80.31 82 LYS A CA 1
ATOM 641 C C . LYS A 1 82 ? -32.960 4.562 24.993 1.00 80.31 82 LYS A C 1
ATOM 643 O O . LYS A 1 82 ? -32.819 3.411 24.577 1.00 80.31 82 LYS A O 1
ATOM 648 N N . ARG A 1 83 ? -32.744 5.636 24.229 1.00 82.69 83 ARG A N 1
ATOM 649 C CA . ARG A 1 83 ? -32.248 5.569 22.848 1.00 82.69 83 ARG A CA 1
ATOM 650 C C . ARG A 1 83 ? -30.796 5.087 22.857 1.00 82.69 83 ARG A C 1
ATOM 652 O O . ARG A 1 83 ? -29.940 5.755 23.428 1.00 82.69 83 ARG A O 1
ATOM 659 N N . GLY A 1 84 ? -30.509 3.955 22.219 1.00 84.44 84 GLY A N 1
ATOM 660 C CA . GLY A 1 84 ? -29.138 3.459 22.109 1.00 84.44 84 GLY A CA 1
ATOM 661 C C . GLY A 1 84 ? -29.027 2.006 21.660 1.00 84.44 84 GLY A C 1
ATOM 662 O O . GLY A 1 84 ? -30.014 1.281 21.581 1.00 84.44 84 GLY A O 1
ATOM 663 N N . THR A 1 85 ? -27.793 1.604 21.369 1.00 88.81 85 THR A N 1
ATOM 664 C CA . THR A 1 85 ? -27.373 0.221 21.102 1.00 88.81 85 THR A CA 1
ATOM 665 C C . THR A 1 85 ? -26.147 -0.075 21.956 1.00 88.81 85 THR A C 1
ATOM 667 O O . THR A 1 85 ? -25.370 0.839 22.248 1.00 88.81 85 THR A O 1
ATOM 670 N N . VAL A 1 86 ? -25.964 -1.335 22.345 1.00 87.56 86 VAL A N 1
ATOM 671 C CA . VAL A 1 86 ? -24.693 -1.793 22.919 1.00 87.56 86 VAL A CA 1
ATOM 672 C C . VAL A 1 86 ? -23.684 -1.853 21.782 1.00 87.56 86 VAL A C 1
ATOM 674 O O . VAL A 1 86 ? -23.968 -2.453 20.744 1.00 87.56 86 VAL A O 1
ATOM 677 N N . LYS A 1 87 ? -22.545 -1.179 21.953 1.00 92.00 87 LYS A N 1
ATOM 678 C CA . LYS A 1 87 ? -21.435 -1.189 20.999 1.00 92.00 87 LYS A CA 1
ATOM 679 C C . LYS A 1 87 ? -20.380 -2.150 21.521 1.00 92.00 87 LYS A C 1
ATOM 681 O O . LYS A 1 87 ? -19.779 -1.887 22.556 1.00 92.00 87 LYS A O 1
ATOM 686 N N . GLU A 1 88 ? -20.166 -3.228 20.796 1.00 88.88 88 GLU A N 1
ATOM 687 C CA . GLU A 1 88 ? -19.115 -4.197 21.075 1.00 88.88 88 GLU A CA 1
ATOM 688 C C . GLU A 1 88 ? -17.976 -3.938 20.090 1.00 88.88 88 GLU A C 1
ATOM 690 O O . GLU A 1 88 ? -18.193 -3.929 18.875 1.00 88.88 88 GLU A O 1
ATOM 695 N N . LEU A 1 89 ? -16.780 -3.672 20.612 1.00 90.19 89 LEU A N 1
ATOM 696 C CA . LEU A 1 89 ? -15.564 -3.567 19.809 1.00 90.19 89 LEU A CA 1
ATOM 697 C C . LEU A 1 89 ? -15.115 -4.997 19.496 1.00 90.19 89 LEU A C 1
ATOM 699 O O . LEU A 1 89 ? -14.699 -5.705 20.407 1.00 90.19 89 LEU A O 1
ATOM 703 N N . PHE A 1 90 ? -15.276 -5.435 18.247 1.00 86.06 90 PHE A N 1
ATOM 704 C CA . PHE A 1 90 ? -14.992 -6.817 17.851 1.00 86.06 90 PHE A CA 1
ATOM 705 C C . PHE A 1 90 ? -13.520 -7.003 17.517 1.00 86.06 90 PHE A C 1
ATOM 707 O O . PHE A 1 90 ? -12.839 -7.804 18.146 1.00 86.06 90 PHE A O 1
ATOM 714 N N . MET A 1 91 ? -13.044 -6.255 16.525 1.00 86.31 91 MET A N 1
ATOM 715 C CA . MET A 1 91 ? -11.665 -6.332 16.063 1.00 86.31 91 MET A CA 1
ATOM 716 C C . MET A 1 91 ? -11.262 -5.041 15.353 1.00 86.31 91 MET A C 1
ATOM 718 O O . MET A 1 91 ? -12.108 -4.228 14.960 1.00 86.31 91 MET A O 1
ATOM 722 N N . GLU A 1 92 ? -9.958 -4.866 15.213 1.00 84.38 92 GLU A N 1
ATOM 723 C CA . GLU A 1 92 ? -9.359 -3.927 14.274 1.00 84.38 92 GLU A CA 1
ATOM 724 C C . GLU A 1 92 ? -9.210 -4.650 12.933 1.00 84.38 92 GLU A C 1
ATOM 726 O O . GLU A 1 92 ? -8.803 -5.808 12.904 1.00 84.38 92 GLU A O 1
ATOM 731 N N . ASP A 1 93 ? -9.680 -4.012 11.868 1.00 87.38 93 ASP A N 1
ATOM 732 C CA . ASP A 1 93 ? -9.641 -4.532 10.501 1.00 87.38 93 ASP A CA 1
ATOM 733 C C . ASP A 1 93 ? -8.258 -4.264 9.891 1.00 87.38 93 ASP A C 1
ATOM 735 O O . ASP A 1 93 ? -7.532 -3.378 10.363 1.00 87.38 93 ASP A O 1
ATOM 739 N N . ASP A 1 94 ? -7.915 -4.981 8.824 1.00 90.94 94 ASP A N 1
ATOM 740 C CA . ASP A 1 94 ? -6.630 -4.803 8.144 1.00 90.94 94 ASP A CA 1
ATOM 741 C C . ASP A 1 94 ? -6.490 -3.384 7.566 1.00 90.94 94 ASP A C 1
ATOM 743 O O . ASP A 1 94 ? -7.474 -2.704 7.241 1.00 90.94 94 ASP A O 1
ATOM 747 N N . TYR A 1 95 ? -5.249 -2.914 7.407 1.00 92.00 95 TYR A N 1
ATOM 748 C CA . TYR A 1 95 ? -5.006 -1.654 6.714 1.00 92.00 95 TYR A CA 1
ATOM 749 C C . TYR A 1 95 ? -5.316 -1.822 5.232 1.00 92.00 95 TYR A C 1
ATOM 751 O O . TYR A 1 95 ? -4.723 -2.654 4.550 1.00 92.00 95 TYR A O 1
ATOM 759 N N . VAL A 1 96 ? -6.198 -0.978 4.710 1.00 94.56 96 VAL A N 1
ATOM 760 C CA . VAL A 1 96 ? -6.445 -0.868 3.276 1.00 94.56 96 VAL A CA 1
ATOM 761 C C . VAL A 1 96 ? -5.448 0.125 2.703 1.00 94.56 96 VAL A C 1
ATOM 763 O O . VAL A 1 96 ? -5.425 1.295 3.097 1.00 94.56 96 VAL A O 1
ATOM 766 N N . ILE A 1 97 ? -4.641 -0.343 1.759 1.00 94.25 97 ILE A N 1
ATOM 767 C CA . ILE A 1 97 ? -3.572 0.421 1.124 1.00 94.25 97 ILE A CA 1
ATOM 768 C C . ILE A 1 97 ? -3.947 0.635 -0.339 1.00 94.25 97 ILE A C 1
ATOM 770 O O . ILE A 1 97 ? -4.226 -0.314 -1.073 1.00 94.25 97 ILE A O 1
ATOM 774 N N . SER A 1 98 ? -3.948 1.894 -0.768 1.00 95.00 98 SER A N 1
ATOM 775 C CA . SER A 1 98 ? -4.155 2.293 -2.158 1.00 95.00 98 SER A CA 1
ATOM 776 C C . SER A 1 98 ? -2.915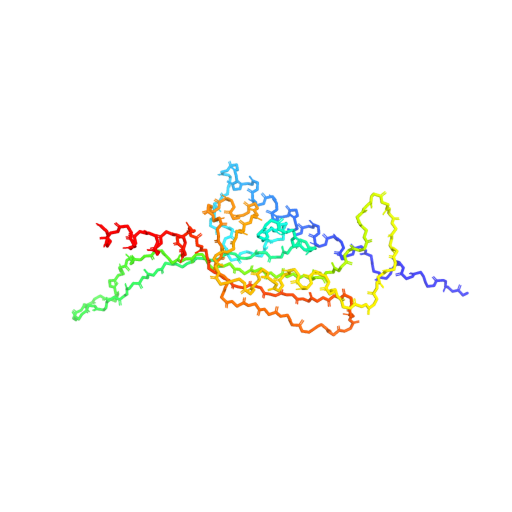 3.016 -2.664 1.00 95.00 98 SER A C 1
ATOM 778 O O . SER A 1 98 ? -2.500 4.008 -2.073 1.00 95.00 98 SER A O 1
ATOM 780 N N . ILE A 1 99 ? -2.358 2.542 -3.775 1.00 93.75 99 ILE A N 1
ATOM 781 C CA . ILE A 1 99 ? -1.196 3.128 -4.444 1.00 93.75 99 ILE A CA 1
ATOM 782 C C . ILE A 1 99 ? -1.627 3.575 -5.836 1.00 93.75 99 ILE A C 1
ATOM 784 O O . ILE A 1 99 ? -2.208 2.797 -6.597 1.00 93.75 99 ILE A O 1
ATOM 788 N N . GLN A 1 100 ? -1.349 4.827 -6.178 1.00 92.88 100 GLN A N 1
ATOM 789 C CA . GLN A 1 100 ? -1.669 5.410 -7.476 1.00 92.88 100 GLN A CA 1
ATOM 790 C C . GLN A 1 100 ? -0.444 6.110 -8.046 1.00 92.88 100 GLN A C 1
ATOM 792 O O . GLN A 1 100 ? 0.253 6.829 -7.336 1.00 92.88 100 GLN A O 1
ATOM 797 N N . GLY A 1 101 ? -0.188 5.930 -9.336 1.00 88.44 101 GLY A N 1
ATOM 798 C CA . GLY A 1 101 ? 0.966 6.559 -9.964 1.00 88.44 101 GLY A CA 1
ATOM 799 C C . GLY A 1 101 ? 0.959 6.480 -11.482 1.00 88.44 101 GLY A C 1
ATOM 800 O O . GLY A 1 101 ? -0.021 6.067 -12.112 1.00 88.44 101 GLY A O 1
ATOM 801 N N . LEU A 1 102 ? 2.083 6.895 -12.066 1.00 86.75 102 LEU A N 1
ATOM 802 C CA . LEU A 1 102 ? 2.325 6.889 -13.505 1.00 86.75 102 LEU A CA 1
ATOM 803 C C . LEU A 1 102 ? 3.589 6.089 -13.812 1.00 86.75 102 LEU A C 1
ATOM 805 O O . LEU A 1 102 ? 4.664 6.395 -13.310 1.00 86.75 102 LEU A O 1
ATOM 809 N N . LEU A 1 103 ? 3.463 5.097 -14.686 1.00 85.38 103 LEU A N 1
ATOM 810 C CA . LEU A 1 103 ? 4.596 4.411 -15.287 1.00 85.38 103 LEU A CA 1
ATOM 811 C C . LEU A 1 103 ? 5.195 5.275 -16.393 1.00 85.38 103 LEU A C 1
ATOM 813 O O . LEU A 1 103 ? 4.471 5.774 -17.259 1.00 85.38 103 LEU A O 1
ATOM 817 N N . MET A 1 104 ? 6.519 5.393 -16.374 1.00 78.94 104 MET A N 1
ATOM 818 C CA . MET A 1 104 ? 7.335 5.942 -17.451 1.00 78.94 104 MET A CA 1
ATOM 819 C C . MET A 1 104 ? 8.613 5.110 -17.534 1.00 78.94 104 MET A C 1
ATOM 821 O O . MET A 1 104 ? 9.271 4.906 -16.516 1.00 78.94 104 MET A O 1
ATOM 825 N N . ASP A 1 105 ? 8.978 4.655 -18.730 1.00 70.06 105 ASP A N 1
ATOM 826 C CA . ASP A 1 105 ? 10.268 4.001 -18.938 1.00 70.06 105 ASP A CA 1
ATOM 827 C C . ASP A 1 105 ? 11.348 5.088 -18.956 1.00 70.06 105 ASP A C 1
ATOM 829 O O . ASP A 1 105 ? 11.437 5.898 -19.881 1.00 70.06 105 ASP A O 1
ATOM 833 N N . ASN A 1 106 ? 12.145 5.143 -17.892 1.00 56.91 106 ASN A N 1
ATOM 834 C CA . ASN A 1 106 ? 13.252 6.078 -17.791 1.00 56.91 106 ASN A CA 1
ATOM 835 C C . ASN A 1 106 ? 14.440 5.516 -18.585 1.00 56.91 106 ASN A C 1
ATOM 837 O O . ASN A 1 106 ? 15.093 4.572 -18.152 1.00 56.91 106 ASN A O 1
ATOM 841 N N . THR A 1 107 ? 14.733 6.073 -19.760 1.00 48.47 107 THR A N 1
ATOM 842 C CA . THR A 1 107 ? 15.845 5.607 -20.609 1.00 48.47 107 THR A CA 1
ATOM 843 C C . THR A 1 107 ? 17.233 6.056 -20.139 1.00 48.47 107 THR A C 1
ATOM 845 O O . THR A 1 107 ? 18.190 5.863 -20.880 1.00 48.47 107 THR A O 1
ATOM 848 N N . ASN A 1 108 ? 17.389 6.624 -18.935 1.00 42.25 108 ASN A N 1
ATOM 849 C CA . ASN A 1 108 ? 18.685 7.103 -18.444 1.00 42.25 108 ASN A CA 1
ATOM 850 C C . ASN A 1 108 ? 19.045 6.533 -17.063 1.00 42.25 108 ASN A C 1
ATOM 852 O O . ASN A 1 108 ? 18.844 7.164 -16.027 1.00 42.25 108 ASN A O 1
ATOM 856 N N . SER A 1 109 ? 19.676 5.359 -17.058 1.00 40.97 109 SER A N 1
ATOM 857 C CA . SER A 1 109 ? 20.598 4.954 -15.997 1.00 40.97 109 SER A CA 1
ATOM 858 C C . SER A 1 109 ? 21.930 5.686 -16.204 1.00 40.97 109 SER A C 1
ATOM 860 O O . SER A 1 109 ? 22.814 5.197 -16.907 1.00 40.97 109 SER A O 1
ATOM 862 N N . GLY A 1 110 ? 22.076 6.890 -15.658 1.00 33.03 110 GLY A N 1
ATOM 863 C CA . GLY A 1 110 ? 23.343 7.612 -15.741 1.00 33.03 110 GLY A CA 1
ATOM 864 C C . GLY A 1 110 ? 23.197 9.104 -15.503 1.00 33.03 110 GLY A C 1
ATOM 865 O O . GLY A 1 110 ? 22.259 9.739 -15.970 1.00 33.03 110 GLY A O 1
ATOM 866 N N . PHE A 1 111 ? 24.149 9.641 -14.756 1.00 39.69 111 PHE A N 1
ATOM 867 C CA . PHE A 1 111 ? 24.329 11.044 -14.420 1.00 39.69 111 PHE A CA 1
ATOM 868 C C . PHE A 1 111 ? 24.575 11.893 -15.687 1.00 39.69 111 PHE A C 1
ATOM 870 O O . PHE A 1 111 ? 25.703 12.271 -15.969 1.00 39.69 111 PHE A O 1
ATOM 877 N N . GLU A 1 112 ? 23.537 12.184 -16.473 1.00 38.00 112 GLU A N 1
ATOM 878 C CA . GLU A 1 112 ? 23.560 13.225 -17.509 1.00 38.00 112 GLU A CA 1
ATOM 879 C C . GLU A 1 112 ? 22.212 13.968 -17.563 1.00 38.00 112 GLU A C 1
ATOM 881 O O . GLU A 1 112 ? 21.154 13.338 -17.674 1.00 38.00 112 GLU A O 1
ATOM 886 N N . PRO A 1 113 ? 22.209 15.317 -17.525 1.00 51.88 113 PRO A N 1
ATOM 887 C CA . PRO A 1 113 ? 21.007 16.117 -17.685 1.00 51.88 113 PRO A CA 1
ATOM 888 C C . PRO A 1 113 ? 20.686 16.202 -19.179 1.00 51.88 113 PRO A C 1
ATOM 890 O O . PRO A 1 113 ? 20.986 17.186 -19.849 1.00 51.88 113 PRO A O 1
ATOM 893 N N . ALA A 1 114 ? 20.097 15.150 -19.732 1.00 40.69 114 ALA A N 1
ATOM 894 C CA . ALA A 1 114 ? 19.643 15.163 -21.111 1.00 40.69 114 ALA A CA 1
ATOM 895 C C . ALA A 1 114 ? 18.285 14.475 -21.208 1.00 40.69 114 ALA A C 1
ATOM 897 O O . ALA A 1 114 ? 18.172 13.256 -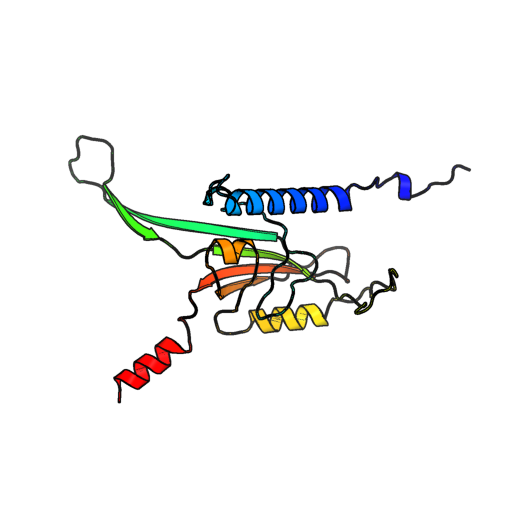21.139 1.00 40.69 114 ALA A O 1
ATOM 898 N N . TYR A 1 115 ? 17.273 15.318 -21.400 1.00 43.38 115 TYR A N 1
ATOM 899 C CA . TYR A 1 115 ? 15.909 15.140 -21.912 1.00 43.38 115 TYR A CA 1
ATOM 900 C C . TYR A 1 115 ? 15.828 14.316 -23.224 1.00 43.38 115 TYR A C 1
ATOM 902 O O . TYR A 1 115 ? 15.096 14.640 -24.160 1.00 43.38 115 TYR A O 1
ATOM 910 N N . LYS A 1 116 ? 16.634 13.264 -23.350 1.00 40.41 116 LYS A N 1
ATOM 911 C CA . LYS A 1 116 ? 16.952 12.594 -24.603 1.00 40.41 116 LYS A CA 1
ATOM 912 C C . LYS A 1 116 ? 15.867 11.573 -24.926 1.00 40.41 116 LYS A C 1
ATOM 914 O O . LYS A 1 116 ? 15.882 10.453 -24.440 1.00 40.41 116 LYS A O 1
ATOM 919 N N . VAL A 1 117 ? 14.955 12.019 -25.790 1.00 45.69 117 VAL A N 1
ATOM 920 C CA . VAL A 1 117 ? 13.934 11.247 -26.509 1.00 45.69 117 VAL A CA 1
ATOM 921 C C . VAL A 1 117 ? 13.003 10.478 -25.573 1.00 45.69 117 VAL A C 1
ATOM 923 O O . VAL A 1 117 ? 13.179 9.287 -25.333 1.00 45.69 117 VAL A O 1
ATOM 926 N N . MET A 1 118 ? 11.934 11.153 -25.134 1.00 48.00 118 MET A N 1
ATOM 927 C CA . MET A 1 118 ? 10.706 10.457 -24.751 1.00 48.00 118 MET A CA 1
ATOM 928 C C . MET A 1 118 ? 10.328 9.562 -25.928 1.00 48.00 118 MET A C 1
ATOM 930 O O . MET A 1 118 ? 9.865 10.033 -26.974 1.00 48.00 118 MET A O 1
ATOM 934 N N . SER A 1 119 ? 10.610 8.271 -25.803 1.00 52.12 119 SER A N 1
ATOM 935 C CA . SER A 1 119 ? 10.068 7.294 -26.725 1.00 52.12 119 SER A CA 1
ATOM 936 C C . SER A 1 119 ? 8.561 7.497 -26.655 1.00 52.12 119 SER A C 1
ATOM 938 O O . SER A 1 119 ? 7.980 7.326 -25.591 1.00 52.12 119 SER A O 1
ATOM 940 N N . LYS A 1 120 ? 7.905 7.884 -27.758 1.00 59.22 120 LYS A N 1
ATOM 941 C CA . LYS A 1 120 ? 6.428 7.950 -27.854 1.00 59.22 120 LYS A CA 1
ATOM 942 C C . LYS A 1 120 ? 5.791 6.551 -27.767 1.00 59.22 120 LYS A C 1
ATOM 944 O O . LYS A 1 120 ? 4.789 6.271 -28.420 1.00 59.22 120 LYS A O 1
ATOM 949 N N . ARG A 1 121 ? 6.455 5.632 -27.078 1.00 68.94 121 ARG A N 1
ATOM 950 C CA . ARG A 1 121 ? 6.159 4.219 -26.984 1.00 68.94 121 ARG A CA 1
ATOM 951 C C . ARG A 1 121 ? 5.712 3.952 -25.565 1.00 68.94 121 ARG A C 1
ATOM 953 O O . ARG A 1 121 ? 6.207 4.563 -24.624 1.00 68.94 121 ARG A O 1
ATOM 960 N N . PHE A 1 122 ? 4.790 3.014 -25.472 1.00 78.06 122 PHE A N 1
ATOM 961 C CA . PHE A 1 122 ? 4.286 2.504 -24.218 1.00 78.06 122 PHE A CA 1
ATOM 962 C C . PHE A 1 122 ? 5.440 2.033 -23.317 1.00 78.06 122 PHE A C 1
ATOM 964 O O . PHE A 1 122 ? 6.359 1.397 -23.845 1.00 78.06 122 PHE A O 1
ATOM 971 N N . PRO A 1 123 ? 5.401 2.322 -22.001 1.00 81.88 123 PRO A N 1
ATOM 972 C CA . PRO A 1 123 ? 6.439 1.918 -21.060 1.00 81.88 123 PRO A CA 1
ATOM 973 C C . PRO A 1 123 ? 6.378 0.405 -20.795 1.00 81.88 123 PRO A C 1
ATOM 975 O O . PRO A 1 123 ? 5.824 -0.058 -19.798 1.00 81.88 123 PRO A O 1
ATOM 978 N N . GLU A 1 124 ? 6.871 -0.386 -21.746 1.00 82.94 124 GLU A N 1
ATOM 979 C CA . GLU A 1 124 ? 6.736 -1.841 -21.766 1.00 82.94 124 GLU A CA 1
ATOM 980 C C . GLU A 1 124 ? 7.540 -2.506 -20.647 1.00 82.94 124 GLU A C 1
ATOM 982 O O . GLU A 1 124 ? 7.073 -3.490 -20.070 1.00 82.94 124 GLU A O 1
ATOM 987 N N . GLN A 1 125 ? 8.723 -1.978 -20.319 1.00 83.62 125 GLN A N 1
ATOM 988 C CA . GLN A 1 125 ? 9.576 -2.580 -19.298 1.00 83.62 125 GLN A CA 1
ATOM 989 C C . GLN A 1 125 ? 8.974 -2.378 -17.908 1.00 83.62 125 GLN A C 1
ATOM 991 O O . GLN A 1 125 ? 8.720 -3.358 -17.206 1.00 83.62 125 GLN A O 1
ATOM 996 N N . SER A 1 126 ? 8.662 -1.131 -17.547 1.00 83.44 126 SER A N 1
ATOM 997 C CA . SER A 1 126 ? 8.058 -0.811 -16.248 1.00 83.44 126 SER A CA 1
ATOM 998 C C . SER A 1 126 ? 6.697 -1.491 -16.081 1.00 83.44 126 SER A C 1
ATOM 1000 O O . SER A 1 126 ? 6.367 -1.983 -15.002 1.00 83.44 126 SER A O 1
ATOM 1002 N N . PHE A 1 127 ? 5.915 -1.582 -17.164 1.00 88.50 127 PHE A N 1
ATOM 1003 C CA . PHE A 1 127 ? 4.635 -2.286 -17.153 1.00 88.50 127 PHE A CA 1
ATOM 1004 C C . PHE A 1 127 ? 4.793 -3.786 -16.901 1.00 88.50 127 PHE A C 1
ATOM 1006 O O . PHE A 1 127 ? 4.062 -4.335 -16.080 1.00 88.50 127 PHE A O 1
ATOM 1013 N N . LYS A 1 128 ? 5.738 -4.459 -17.571 1.00 89.56 128 LYS A N 1
ATOM 1014 C CA . LYS A 1 128 ? 5.988 -5.893 -17.356 1.00 89.56 128 LYS A CA 1
ATOM 1015 C C . LYS A 1 128 ? 6.426 -6.181 -15.926 1.00 89.56 128 LYS A C 1
ATOM 1017 O O . LYS A 1 128 ? 5.904 -7.122 -15.337 1.00 89.56 128 LYS A O 1
ATOM 1022 N N . THR A 1 129 ? 7.324 -5.370 -15.367 1.00 89.44 129 THR A N 1
ATOM 1023 C CA . THR A 1 129 ? 7.788 -5.529 -13.982 1.00 89.44 129 THR A CA 1
ATOM 1024 C C . THR A 1 129 ? 6.636 -5.369 -12.996 1.00 89.44 129 THR A C 1
ATOM 1026 O O . THR A 1 129 ? 6.384 -6.270 -12.199 1.00 89.44 129 THR A O 1
ATOM 1029 N N . LEU A 1 130 ? 5.871 -4.274 -13.094 1.00 90.00 130 LEU A N 1
ATOM 1030 C CA . LEU A 1 130 ? 4.758 -4.034 -12.174 1.00 90.00 130 LEU A CA 1
ATOM 1031 C C . LEU A 1 130 ? 3.664 -5.097 -12.313 1.00 90.00 130 LEU A C 1
ATOM 1033 O O . LEU A 1 130 ? 3.136 -5.584 -11.318 1.00 90.00 130 LEU A O 1
ATOM 1037 N N . ARG A 1 131 ? 3.351 -5.500 -13.548 1.00 91.81 131 ARG A N 1
ATOM 1038 C CA . ARG A 1 131 ? 2.405 -6.584 -13.812 1.00 91.81 131 ARG A CA 1
ATOM 1039 C C . ARG A 1 131 ? 2.867 -7.895 -13.180 1.00 91.81 131 ARG A C 1
ATOM 1041 O O . ARG A 1 131 ? 2.063 -8.549 -12.529 1.00 91.81 131 ARG A O 1
ATOM 1048 N N . ALA A 1 132 ? 4.140 -8.255 -13.334 1.00 92.00 132 ALA A N 1
ATOM 1049 C CA . ALA A 1 132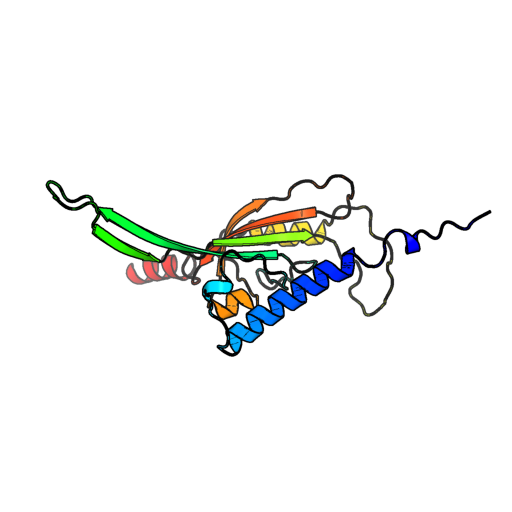 ? 4.689 -9.476 -12.758 1.00 92.00 132 ALA A CA 1
ATOM 1050 C C . ALA A 1 132 ? 4.608 -9.478 -11.226 1.00 92.00 132 ALA A C 1
ATOM 1052 O O . ALA A 1 132 ? 4.340 -10.525 -10.652 1.00 92.00 132 ALA A O 1
ATOM 1053 N N . ILE A 1 133 ? 4.797 -8.325 -10.571 1.00 91.06 133 ILE A N 1
ATOM 1054 C CA . ILE A 1 133 ? 4.605 -8.172 -9.121 1.00 91.06 133 ILE A CA 1
ATOM 1055 C C . ILE A 1 133 ? 3.129 -8.369 -8.748 1.00 91.06 133 ILE A C 1
ATOM 1057 O O . ILE A 1 133 ? 2.828 -9.149 -7.849 1.00 91.06 133 ILE A O 1
ATOM 1061 N N . CYS A 1 134 ? 2.210 -7.708 -9.457 1.00 90.50 134 CYS A N 1
ATOM 1062 C CA . CYS A 1 134 ? 0.770 -7.799 -9.202 1.00 90.50 134 CYS A CA 1
ATOM 1063 C C . CYS A 1 134 ? 0.173 -9.190 -9.475 1.00 90.50 134 CYS A C 1
ATOM 1065 O O . CYS A 1 134 ? -0.837 -9.547 -8.877 1.00 90.50 134 CYS A O 1
ATOM 1067 N N . GLU A 1 135 ? 0.758 -9.970 -10.386 1.00 90.81 135 GLU A N 1
ATOM 1068 C CA . GLU A 1 135 ? 0.309 -11.331 -10.715 1.00 90.81 135 GLU A CA 1
ATOM 1069 C C . GLU A 1 135 ? 0.777 -12.388 -9.699 1.00 90.81 135 GLU A C 1
ATOM 1071 O O . GLU A 1 135 ? 0.324 -13.535 -9.756 1.00 90.81 135 GLU A O 1
ATOM 1076 N N . LYS A 1 136 ? 1.656 -12.035 -8.750 1.00 89.00 136 LYS A N 1
ATOM 1077 C CA . LYS A 1 136 ? 2.105 -12.962 -7.705 1.00 89.00 136 LYS A CA 1
ATOM 1078 C C . LYS A 1 136 ? 0.940 -13.344 -6.793 1.00 89.00 136 LYS A C 1
ATOM 1080 O O . LYS A 1 136 ? 0.302 -12.493 -6.187 1.00 89.00 136 LYS A O 1
ATOM 1085 N N . GLN A 1 137 ? 0.713 -14.647 -6.631 1.00 85.50 137 GLN A N 1
ATOM 1086 C CA . GLN A 1 137 ? -0.291 -15.202 -5.711 1.00 85.50 137 GLN A CA 1
ATOM 1087 C C . GLN A 1 137 ? 0.227 -15.279 -4.263 1.00 85.50 137 GLN A C 1
ATOM 1089 O O . GLN A 1 137 ? 0.065 -16.291 -3.586 1.00 85.50 137 GLN A O 1
ATOM 1094 N N . GLN A 1 138 ? 0.914 -14.238 -3.802 1.00 88.06 138 GLN A N 1
ATOM 1095 C CA . GLN A 1 138 ? 1.451 -14.158 -2.445 1.00 88.06 138 GLN A CA 1
ATOM 1096 C C . GLN A 1 138 ? 1.500 -12.708 -1.979 1.00 88.06 138 GLN A C 1
ATOM 1098 O O . GLN A 1 138 ? 1.438 -11.783 -2.792 1.00 88.06 138 GLN A O 1
ATOM 1103 N N . ALA A 1 139 ? 1.642 -12.518 -0.670 1.00 88.81 139 ALA A N 1
ATOM 1104 C CA . ALA A 1 139 ? 1.860 -11.198 -0.109 1.00 88.81 139 ALA A CA 1
ATOM 1105 C C . ALA A 1 139 ? 3.178 -10.615 -0.641 1.00 88.81 139 ALA A C 1
ATOM 1107 O O . ALA A 1 139 ? 4.220 -11.272 -0.647 1.00 88.81 139 ALA A O 1
ATOM 1108 N N . VAL A 1 140 ? 3.112 -9.380 -1.124 1.00 91.31 140 VAL A N 1
ATOM 1109 C CA . VAL A 1 140 ? 4.244 -8.660 -1.700 1.00 91.31 140 VAL A CA 1
ATOM 1110 C C . VAL A 1 140 ? 4.851 -7.774 -0.626 1.00 91.31 140 VAL A C 1
ATOM 1112 O O . VAL A 1 140 ? 4.126 -7.127 0.127 1.00 91.31 140 VAL A O 1
ATOM 1115 N N . LYS A 1 141 ? 6.179 -7.712 -0.553 1.00 92.19 141 LYS A N 1
ATOM 1116 C CA . LYS A 1 141 ? 6.853 -6.806 0.377 1.00 92.19 141 LYS A CA 1
ATOM 1117 C C . LYS A 1 141 ? 6.625 -5.352 -0.041 1.00 92.19 141 LYS A C 1
ATOM 1119 O O . LYS A 1 141 ? 6.848 -5.016 -1.204 1.00 92.19 141 LYS A O 1
ATOM 1124 N N . ILE A 1 142 ? 6.218 -4.496 0.892 1.00 92.31 142 ILE A N 1
ATOM 1125 C CA . ILE A 1 142 ? 6.009 -3.063 0.656 1.00 92.31 142 ILE A CA 1
ATOM 1126 C C . ILE A 1 142 ? 6.916 -2.235 1.560 1.00 92.31 142 ILE A C 1
ATOM 1128 O O . ILE A 1 142 ? 6.918 -2.387 2.779 1.00 92.31 142 ILE A O 1
ATOM 1132 N N . GLU A 1 143 ? 7.671 -1.312 0.968 1.00 91.12 143 GLU A N 1
ATOM 1133 C CA . GLU A 1 143 ? 8.563 -0.432 1.720 1.00 91.12 143 GLU A CA 1
ATOM 1134 C C . GLU A 1 143 ? 8.287 1.026 1.377 1.00 91.12 143 GLU A C 1
ATOM 1136 O O . GLU A 1 143 ? 8.370 1.455 0.226 1.00 91.12 143 GLU A O 1
ATOM 1141 N N . SER A 1 144 ? 7.957 1.801 2.401 1.00 88.81 144 SER A N 1
ATOM 1142 C CA . SER A 1 144 ? 7.801 3.242 2.324 1.00 88.81 144 SER A CA 1
ATOM 1143 C C . SER A 1 144 ? 7.913 3.844 3.723 1.00 88.81 144 SER A C 1
ATOM 1145 O O . SER A 1 144 ? 7.744 3.150 4.726 1.00 88.81 144 SER A O 1
ATOM 1147 N N . MET A 1 145 ? 8.165 5.152 3.823 1.00 85.56 145 MET A N 1
ATOM 1148 C CA . MET A 1 145 ? 8.302 5.804 5.129 1.00 85.56 145 MET A CA 1
ATOM 1149 C C . MET A 1 145 ? 7.044 5.623 5.986 1.00 85.56 145 MET A C 1
ATOM 1151 O O . MET A 1 145 ? 7.146 5.388 7.190 1.00 85.56 145 MET A O 1
ATOM 1155 N N . VAL A 1 146 ? 5.867 5.725 5.364 1.00 86.38 146 VAL A N 1
ATOM 1156 C CA . VAL A 1 146 ? 4.586 5.587 6.058 1.00 86.38 146 VAL A CA 1
ATOM 1157 C C . VAL A 1 146 ? 4.298 4.144 6.477 1.00 86.38 146 VAL A C 1
ATOM 1159 O O . VAL A 1 146 ? 3.818 3.921 7.586 1.00 86.38 146 VAL A O 1
ATOM 1162 N N . THR A 1 147 ? 4.641 3.154 5.647 1.00 87.50 147 THR A N 1
ATOM 1163 C CA . THR A 1 147 ? 4.402 1.741 5.975 1.00 87.50 147 THR A CA 1
ATOM 1164 C C . THR A 1 147 ? 5.313 1.284 7.107 1.00 87.50 147 THR A C 1
ATOM 1166 O O . THR A 1 147 ? 4.845 0.611 8.020 1.00 87.50 147 THR A O 1
ATOM 1169 N N . SER A 1 148 ? 6.566 1.756 7.146 1.00 87.12 148 SER A N 1
ATOM 1170 C CA . SER A 1 148 ? 7.467 1.518 8.280 1.00 87.12 148 SER A CA 1
ATOM 1171 C C . SER A 1 148 ? 6.960 2.142 9.583 1.00 87.12 148 SER A C 1
ATOM 1173 O O . SER A 1 148 ? 7.103 1.537 10.640 1.00 87.12 148 SER A O 1
ATOM 1175 N N . LEU A 1 149 ? 6.348 3.332 9.533 1.00 84.88 149 LEU A N 1
ATOM 1176 C CA . LEU A 1 149 ? 5.768 3.969 10.725 1.00 84.88 149 LEU A CA 1
ATOM 1177 C C . LEU A 1 149 ? 4.559 3.215 11.279 1.00 84.88 149 LEU A C 1
ATOM 1179 O O . LEU A 1 149 ? 4.318 3.250 12.483 1.00 84.88 149 LEU A O 1
ATOM 1183 N N . LEU A 1 150 ? 3.810 2.549 10.404 1.00 84.62 150 LEU A N 1
ATOM 1184 C CA . LEU A 1 150 ? 2.643 1.747 10.760 1.00 84.62 150 LEU A CA 1
ATOM 1185 C C . LEU A 1 150 ? 2.979 0.265 10.985 1.00 84.62 150 LEU A C 1
ATOM 1187 O O . LEU A 1 150 ? 2.073 -0.520 11.246 1.00 84.62 150 LEU A O 1
ATOM 1191 N N . ASN A 1 151 ? 4.260 -0.115 10.902 1.00 88.00 151 ASN A N 1
ATOM 1192 C CA . ASN A 1 151 ? 4.728 -1.498 11.014 1.00 88.00 151 ASN A CA 1
ATOM 1193 C C . ASN A 1 151 ? 4.019 -2.457 10.031 1.00 88.00 151 ASN A C 1
ATOM 1195 O O . ASN A 1 151 ? 3.604 -3.561 10.387 1.00 88.00 151 ASN A O 1
ATOM 1199 N N . ILE A 1 152 ? 3.850 -1.995 8.789 1.00 89.44 152 ILE A N 1
ATOM 1200 C CA . ILE A 1 152 ? 3.305 -2.762 7.667 1.00 89.44 152 ILE A CA 1
ATOM 1201 C C . ILE A 1 152 ? 4.475 -3.196 6.783 1.00 89.44 152 ILE A C 1
ATOM 1203 O O . ILE A 1 152 ? 5.145 -2.351 6.187 1.00 89.44 152 ILE A O 1
ATOM 1207 N N . GLU A 1 153 ? 4.696 -4.505 6.681 1.00 90.50 153 GLU A N 1
ATOM 1208 C CA . GLU A 1 153 ? 5.802 -5.079 5.899 1.00 90.50 153 GLU A CA 1
ATOM 1209 C C . GLU A 1 153 ? 5.342 -5.698 4.577 1.00 90.50 153 GLU A C 1
ATOM 1211 O O . GLU A 1 153 ? 6.067 -5.645 3.579 1.00 90.50 153 GLU A O 1
ATOM 1216 N N . TYR A 1 154 ? 4.130 -6.257 4.549 1.00 92.38 154 TYR A N 1
ATOM 1217 C CA . TYR A 1 154 ? 3.584 -6.935 3.381 1.00 92.38 154 TYR A CA 1
ATOM 1218 C C . TYR A 1 154 ? 2.208 -6.391 3.004 1.00 92.38 154 TYR A C 1
ATOM 1220 O O . TYR A 1 154 ? 1.452 -5.888 3.838 1.00 92.38 154 TYR A O 1
ATOM 1228 N N . ILE A 1 155 ? 1.887 -6.508 1.720 1.00 92.88 155 ILE A N 1
ATOM 1229 C CA . ILE A 1 155 ? 0.591 -6.178 1.142 1.00 92.88 155 ILE A CA 1
ATOM 1230 C C . ILE A 1 155 ? 0.089 -7.357 0.305 1.00 92.88 155 ILE A C 1
ATOM 1232 O O . ILE A 1 155 ? 0.765 -7.831 -0.610 1.00 92.88 155 ILE A O 1
ATOM 1236 N N . ALA A 1 156 ? -1.122 -7.820 0.596 1.00 93.00 156 ALA A N 1
ATOM 1237 C CA . ALA A 1 156 ? -1.873 -8.716 -0.269 1.00 93.00 156 ALA A CA 1
ATOM 1238 C C . ALA A 1 156 ? -2.642 -7.873 -1.296 1.00 93.00 156 ALA A C 1
ATOM 1240 O O . ALA A 1 156 ? -3.538 -7.104 -0.941 1.00 93.00 156 ALA A O 1
ATOM 1241 N N . ILE A 1 157 ? -2.268 -7.982 -2.571 1.00 93.44 157 ILE A N 1
ATOM 1242 C CA . ILE A 1 157 ? -2.887 -7.208 -3.652 1.00 93.44 157 ILE A CA 1
ATOM 1243 C C . ILE A 1 157 ? -4.248 -7.826 -3.989 1.00 93.44 157 ILE A C 1
ATOM 1245 O O . ILE A 1 157 ? -4.328 -8.975 -4.413 1.00 93.44 157 ILE A O 1
ATOM 1249 N N . GLU A 1 158 ? -5.318 -7.051 -3.822 1.00 94.00 158 GLU A N 1
ATOM 1250 C CA . GLU A 1 158 ? -6.682 -7.464 -4.170 1.00 94.00 158 GLU A CA 1
ATOM 1251 C C . GLU A 1 158 ? -7.011 -7.074 -5.613 1.00 94.00 158 GLU A C 1
ATOM 1253 O O . GLU A 1 158 ? -7.522 -7.871 -6.396 1.00 94.00 158 GLU A O 1
ATOM 1258 N N . THR A 1 159 ? -6.737 -5.817 -5.967 1.00 94.25 159 THR A N 1
ATOM 1259 C CA . THR A 1 159 ? -7.118 -5.246 -7.258 1.00 94.25 159 THR A CA 1
ATOM 1260 C C . THR A 1 159 ? -5.987 -4.394 -7.802 1.00 94.25 159 THR A C 1
ATOM 1262 O O . THR A 1 159 ? -5.448 -3.535 -7.109 1.00 94.25 159 THR A O 1
ATOM 1265 N N . TYR A 1 160 ? -5.681 -4.556 -9.083 1.00 94.38 160 TYR A N 1
ATOM 1266 C CA . TYR A 1 160 ? -4.817 -3.648 -9.824 1.00 94.38 160 TYR A CA 1
ATOM 1267 C C . TYR A 1 160 ? -5.486 -3.258 -11.144 1.00 94.38 160 TYR A C 1
ATOM 1269 O O . TYR A 1 160 ? -6.219 -4.039 -11.749 1.00 94.38 160 TYR A O 1
ATOM 1277 N N . SER A 1 161 ? -5.271 -2.023 -11.583 1.00 92.88 161 SER A N 1
ATOM 1278 C CA . SER A 1 161 ? -5.863 -1.480 -12.802 1.00 92.88 161 SER A CA 1
ATOM 1279 C C . SER A 1 161 ? -4.891 -0.550 -13.509 1.00 92.88 161 SER A C 1
ATOM 1281 O O . SER A 1 161 ? -4.159 0.204 -12.870 1.00 92.88 161 SER A O 1
ATOM 1283 N N . PHE A 1 162 ? -4.928 -0.585 -14.839 1.00 89.75 162 PHE A N 1
ATOM 1284 C CA . PHE A 1 162 ? -4.143 0.269 -15.723 1.00 89.75 162 PHE A CA 1
ATOM 1285 C C . PHE A 1 162 ? -5.096 1.109 -16.579 1.00 89.75 162 PHE A C 1
ATOM 1287 O O . PHE A 1 162 ? -5.367 0.759 -17.731 1.00 89.75 162 PHE A O 1
ATOM 1294 N N . PRO A 1 163 ? -5.683 2.186 -16.023 1.00 86.81 163 PRO A N 1
ATOM 1295 C CA . PRO A 1 163 ? -6.625 3.009 -16.766 1.00 86.81 163 PRO A CA 1
ATOM 1296 C C . PRO A 1 163 ? -5.931 3.657 -17.966 1.00 86.81 163 PRO A C 1
ATOM 1298 O O . PRO A 1 163 ? -4.855 4.243 -17.841 1.00 86.81 163 PRO A O 1
ATOM 1301 N N . GLY A 1 164 ? -6.543 3.553 -19.146 1.00 76.38 164 GLY A N 1
ATOM 1302 C CA . GLY A 1 164 ? -5.999 4.160 -20.359 1.00 76.38 164 GLY A CA 1
ATOM 1303 C C . GLY A 1 164 ? -5.920 5.683 -20.232 1.00 76.38 164 GLY A C 1
ATOM 1304 O O . GLY A 1 164 ? -6.890 6.328 -19.828 1.00 76.38 164 GLY A O 1
ATOM 1305 N N . GLN A 1 165 ? -4.780 6.268 -20.600 1.00 70.75 165 GLN A N 1
ATOM 1306 C CA . GLN A 1 165 ? -4.614 7.720 -20.640 1.00 70.75 165 GLN A CA 1
ATOM 1307 C C . GLN A 1 165 ? -4.872 8.261 -22.046 1.00 70.75 165 GLN A C 1
ATOM 1309 O O . GLN A 1 165 ? -4.367 7.747 -23.043 1.00 70.75 165 GLN A O 1
ATOM 1314 N N . LYS A 1 166 ? -5.670 9.329 -22.138 1.00 69.12 166 LYS A N 1
ATOM 1315 C CA . LYS A 1 166 ? -5.865 10.061 -23.393 1.00 69.12 166 LYS A CA 1
ATOM 1316 C C . LYS A 1 166 ? -4.725 11.063 -23.562 1.00 69.12 166 LYS A C 1
ATOM 1318 O O . LYS A 1 166 ? -4.539 11.915 -22.702 1.00 69.12 166 LYS A O 1
ATOM 1323 N N . GLY A 1 167 ? -4.031 11.007 -24.696 1.00 64.06 167 GLY A N 1
ATOM 1324 C CA . GLY A 1 167 ? -3.173 12.104 -25.159 1.00 64.06 167 GLY A CA 1
ATOM 1325 C C . GLY A 1 167 ? -1.664 11.885 -25.067 1.00 64.06 167 GLY A C 1
ATOM 1326 O O . GLY A 1 167 ? -0.944 12.626 -25.733 1.00 64.06 167 GLY A O 1
ATOM 1327 N N . THR A 1 168 ? -1.175 10.860 -24.360 1.00 67.06 168 THR A N 1
ATOM 1328 C CA . THR A 1 168 ? 0.274 10.596 -24.292 1.00 67.06 168 THR A CA 1
ATOM 1329 C C . THR A 1 168 ? 0.570 9.090 -24.233 1.00 67.06 168 THR A C 1
ATOM 1331 O O . THR A 1 168 ? 0.190 8.442 -23.264 1.00 67.06 168 THR A O 1
ATOM 1334 N N . PRO A 1 169 ? 1.197 8.499 -25.273 1.00 69.69 169 PRO A N 1
ATOM 1335 C CA . PRO A 1 169 ? 1.462 7.055 -25.342 1.00 69.69 169 PRO A CA 1
ATOM 1336 C C . PRO A 1 169 ? 2.665 6.602 -24.502 1.00 69.69 169 PRO A C 1
ATOM 1338 O O . PRO A 1 169 ? 2.915 5.410 -24.392 1.00 69.69 169 PRO A O 1
ATOM 1341 N N . ASP A 1 170 ? 3.432 7.542 -23.963 1.00 73.94 170 ASP A N 1
ATOM 1342 C CA . ASP A 1 170 ? 4.650 7.347 -23.167 1.00 73.94 170 ASP A CA 1
ATOM 1343 C C . ASP A 1 170 ? 4.371 7.139 -21.668 1.00 73.94 170 ASP A C 1
ATOM 1345 O O . ASP A 1 170 ? 5.294 6.896 -20.891 1.00 73.94 170 ASP A O 1
ATOM 1349 N N . ARG A 1 171 ? 3.106 7.259 -21.251 1.00 80.38 171 ARG A N 1
ATOM 1350 C CA . ARG A 1 171 ? 2.677 7.221 -19.854 1.00 80.38 171 ARG A CA 1
ATOM 1351 C C . ARG A 1 171 ? 1.533 6.245 -19.683 1.00 80.38 171 ARG A C 1
ATOM 1353 O O . ARG A 1 171 ? 0.588 6.231 -20.468 1.00 80.38 171 ARG A O 1
ATOM 1360 N N . GLN A 1 172 ? 1.601 5.464 -18.614 1.00 86.19 172 GLN A N 1
ATOM 1361 C CA . GLN A 1 172 ? 0.523 4.563 -18.230 1.00 86.19 172 GLN A CA 1
ATOM 1362 C C . GLN A 1 172 ? 0.200 4.759 -16.753 1.00 86.19 172 GLN A C 1
ATOM 1364 O O . GLN A 1 172 ? 1.035 4.508 -15.890 1.00 86.19 172 GLN A O 1
ATOM 1369 N N . ALA A 1 173 ? -1.020 5.199 -16.451 1.00 89.75 173 ALA A N 1
ATOM 1370 C CA . ALA A 1 173 ? -1.485 5.268 -15.072 1.00 89.75 173 ALA A CA 1
ATOM 1371 C C . ALA A 1 173 ? -1.706 3.869 -14.503 1.00 89.75 173 ALA A C 1
ATOM 1373 O O . ALA A 1 173 ? -2.100 2.950 -15.225 1.00 89.75 173 ALA A O 1
ATOM 1374 N N . TYR A 1 174 ? -1.484 3.723 -13.205 1.00 91.69 174 TYR A N 1
ATOM 1375 C CA . TYR A 1 174 ? -1.798 2.503 -12.484 1.00 91.69 174 TYR A CA 1
ATOM 1376 C C . TYR A 1 174 ? -2.474 2.821 -11.156 1.00 91.69 174 TYR A C 1
ATOM 1378 O O . TYR A 1 174 ? -2.295 3.885 -10.561 1.00 91.69 17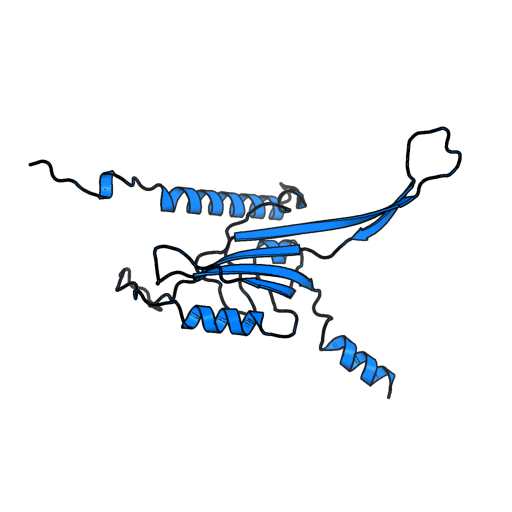4 TYR A O 1
ATOM 1386 N N . THR A 1 175 ? -3.283 1.879 -10.700 1.00 93.75 175 THR A N 1
ATOM 1387 C CA . THR A 1 175 ? -3.890 1.892 -9.375 1.00 93.75 175 THR A CA 1
ATOM 1388 C C . THR A 1 175 ? -3.802 0.491 -8.811 1.00 93.75 175 THR A C 1
ATOM 1390 O O . THR A 1 175 ? -4.232 -0.454 -9.467 1.00 93.75 175 THR A O 1
ATOM 1393 N N . ILE A 1 176 ? -3.256 0.365 -7.610 1.00 94.94 176 ILE A N 1
ATOM 1394 C CA . ILE A 1 176 ? -3.136 -0.888 -6.870 1.00 94.94 176 ILE A CA 1
ATOM 1395 C C . ILE A 1 176 ? -3.869 -0.701 -5.550 1.00 94.94 176 ILE A C 1
ATOM 1397 O O . ILE A 1 176 ? -3.703 0.315 -4.878 1.00 94.94 176 ILE A O 1
ATOM 1401 N N . LYS A 1 177 ? -4.698 -1.674 -5.196 1.00 95.81 177 LYS A N 1
ATOM 1402 C CA . LYS A 1 177 ? -5.409 -1.746 -3.928 1.00 95.81 177 LYS A CA 1
ATOM 1403 C C . LYS A 1 177 ? -5.159 -3.100 -3.298 1.00 95.81 177 LYS A C 1
ATOM 1405 O O . LYS A 1 177 ? -5.212 -4.128 -3.975 1.00 95.81 177 LYS A O 1
ATOM 1410 N N . GLY A 1 178 ? -4.893 -3.083 -2.006 1.00 94.50 178 GLY A N 1
ATOM 1411 C CA . GLY A 1 178 ? -4.638 -4.288 -1.245 1.00 94.50 178 GLY A CA 1
ATOM 1412 C C . GLY A 1 178 ? -4.799 -4.068 0.245 1.00 94.50 178 GLY A C 1
ATOM 1413 O O . GLY A 1 178 ? -5.113 -2.967 0.705 1.00 94.50 178 GLY A O 1
ATOM 1414 N N . TYR A 1 179 ? -4.557 -5.144 0.974 1.00 94.12 179 TYR A N 1
ATOM 1415 C CA . TYR A 1 179 ? -4.667 -5.206 2.422 1.00 94.12 179 TYR A CA 1
ATOM 1416 C C . TYR A 1 179 ? -3.295 -5.479 3.025 1.00 94.12 179 TYR A C 1
ATOM 1418 O O . TYR A 1 179 ? -2.499 -6.213 2.438 1.00 94.12 179 TYR A O 1
ATOM 1426 N N . SER A 1 180 ? -2.995 -4.881 4.176 1.00 92.56 180 SER A N 1
ATOM 1427 C CA . SER A 1 180 ? -1.786 -5.222 4.925 1.00 92.56 180 SER A CA 1
ATOM 1428 C C . SER A 1 180 ? -1.796 -6.694 5.306 1.00 92.56 180 SER A C 1
ATOM 1430 O O . SER A 1 180 ? -2.806 -7.192 5.791 1.00 92.56 180 SER A O 1
ATOM 1432 N N . ASP A 1 181 ? -0.651 -7.346 5.168 1.00 86.31 181 ASP A N 1
ATOM 1433 C CA . ASP A 1 181 ? -0.416 -8.691 5.676 1.00 86.31 181 ASP A CA 1
ATOM 1434 C C . ASP A 1 181 ? 0.806 -8.664 6.606 1.00 86.31 181 ASP A C 1
ATOM 1436 O O . ASP A 1 181 ? 1.715 -7.843 6.465 1.00 86.31 181 ASP A O 1
ATOM 1440 N N . GLN A 1 182 ? 0.823 -9.572 7.573 1.00 77.12 182 GLN A N 1
ATOM 1441 C CA . GLN A 1 182 ? 1.929 -9.791 8.505 1.00 77.12 182 GLN A CA 1
ATOM 1442 C C . GLN A 1 182 ? 2.818 -10.968 8.054 1.00 77.12 182 GLN A C 1
ATOM 1444 O O . GLN A 1 182 ? 3.525 -11.567 8.858 1.00 77.12 182 GLN A O 1
ATOM 1449 N N . GLY A 1 183 ? 2.774 -11.324 6.762 1.00 60.97 183 GLY A N 1
ATOM 1450 C CA . GLY A 1 183 ? 3.639 -12.345 6.157 1.00 60.97 183 GLY A CA 1
ATOM 1451 C C . GLY A 1 183 ? 3.244 -13.791 6.483 1.00 60.97 183 GLY A C 1
ATOM 1452 O O . GLY A 1 183 ? 4.055 -14.703 6.338 1.00 60.97 183 GLY A O 1
ATOM 1453 N N . 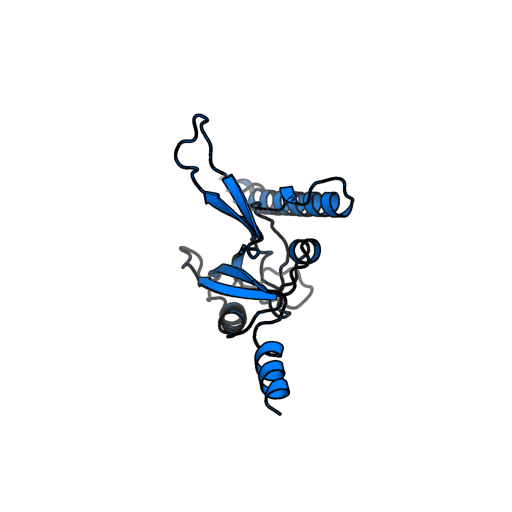SER A 1 184 ? 2.007 -14.026 6.929 1.00 53.06 184 SER A N 1
ATOM 1454 C CA . SER A 1 184 ? 1.538 -15.356 7.356 1.00 53.06 184 SER A CA 1
ATOM 1455 C C . SER A 1 184 ? 1.111 -16.259 6.187 1.00 53.06 184 SER A C 1
ATOM 1457 O O . SER A 1 184 ? 1.100 -17.487 6.297 1.00 53.06 184 SER A O 1
ATOM 1459 N N . SER A 1 185 ? 0.764 -15.670 5.043 1.00 50.81 185 SER A N 1
ATOM 1460 C CA . SER A 1 185 ? -0.258 -16.260 4.173 1.00 50.81 185 SER A CA 1
ATOM 1461 C C . SER A 1 185 ? 0.136 -17.488 3.342 1.00 50.81 185 SER A C 1
ATOM 1463 O O . SER A 1 185 ? -0.764 -18.158 2.838 1.00 50.81 185 SER A O 1
ATOM 1465 N N . THR A 1 186 ? 1.414 -17.864 3.212 1.00 50.38 186 THR A N 1
ATOM 1466 C CA . THR A 1 186 ? 1.767 -19.038 2.377 1.00 50.38 186 THR A CA 1
ATOM 1467 C C . THR A 1 186 ? 2.888 -19.930 2.904 1.00 50.38 186 THR A C 1
ATOM 1469 O O . THR A 1 186 ? 2.729 -21.149 2.861 1.00 50.38 186 THR A O 1
ATOM 1472 N N . GLU A 1 187 ? 3.989 -19.402 3.443 1.00 49.94 187 GLU A N 1
ATOM 1473 C CA . GLU A 1 187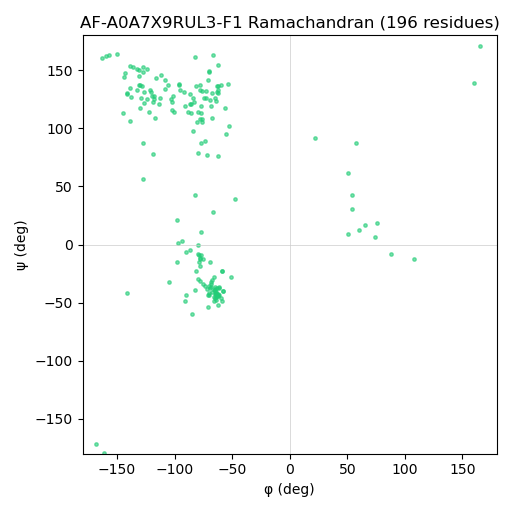 ? 5.095 -20.270 3.894 1.00 49.94 187 GLU A CA 1
ATOM 1474 C C . GLU A 1 187 ? 4.852 -20.911 5.269 1.00 49.94 187 GLU A C 1
ATOM 1476 O O . GLU A 1 187 ? 5.288 -22.041 5.504 1.00 49.94 187 GLU A O 1
ATOM 1481 N N . ASN A 1 188 ? 4.098 -20.261 6.162 1.00 48.97 188 ASN A N 1
ATOM 1482 C CA . ASN A 1 188 ? 3.891 -20.763 7.524 1.00 48.97 188 ASN A CA 1
ATOM 1483 C C . ASN A 1 188 ? 2.672 -21.678 7.656 1.00 48.97 188 ASN A C 1
ATOM 1485 O O . ASN A 1 188 ? 2.800 -22.754 8.225 1.00 48.97 188 ASN A O 1
ATOM 1489 N N . ILE A 1 189 ? 1.528 -21.347 7.052 1.00 52.06 189 ILE A N 1
ATOM 1490 C CA . ILE A 1 189 ? 0.301 -22.136 7.257 1.00 52.06 189 ILE A CA 1
ATOM 1491 C C . ILE A 1 189 ? 0.449 -23.567 6.709 1.00 52.06 189 ILE A C 1
ATOM 1493 O O . ILE A 1 189 ? 0.160 -24.536 7.410 1.00 52.06 189 ILE A O 1
ATOM 1497 N N . TYR A 1 190 ? 0.955 -23.736 5.481 1.00 52.56 190 TYR A N 1
ATOM 1498 C CA . TYR A 1 190 ? 1.134 -25.075 4.903 1.00 52.56 190 TYR A CA 1
ATOM 1499 C C . TYR A 1 190 ? 2.259 -25.864 5.583 1.00 52.56 190 TYR A C 1
ATOM 1501 O O . TYR A 1 190 ? 2.138 -27.078 5.754 1.00 52.56 190 TYR A O 1
ATOM 1509 N N . SER A 1 191 ? 3.341 -25.204 6.005 1.00 55.38 191 SER A N 1
ATOM 1510 C CA . SER A 1 191 ? 4.453 -25.882 6.679 1.00 55.38 191 SER A CA 1
ATOM 1511 C C . SER A 1 191 ? 4.125 -26.255 8.130 1.00 55.38 191 SER A C 1
ATOM 1513 O O . SER A 1 191 ? 4.536 -27.325 8.581 1.00 55.38 191 SER A O 1
ATOM 1515 N N . GLU A 1 192 ? 3.339 -25.446 8.845 1.00 54.94 192 GLU A N 1
ATOM 1516 C CA . GLU A 1 192 ? 2.847 -25.753 10.191 1.00 54.94 192 GLU A CA 1
ATOM 1517 C C . GLU A 1 192 ? 1.819 -26.881 10.176 1.00 54.94 192 GLU A C 1
ATOM 1519 O O . GLU A 1 192 ? 1.941 -27.809 10.975 1.00 54.94 192 GLU A O 1
ATOM 1524 N N . ILE A 1 193 ? 0.876 -26.880 9.227 1.00 61.59 193 ILE A N 1
ATOM 1525 C CA . ILE A 1 193 ? -0.092 -27.978 9.081 1.00 61.59 193 ILE A CA 1
ATOM 1526 C C . ILE A 1 193 ? 0.629 -29.298 8.762 1.00 61.59 193 ILE A C 1
ATOM 1528 O O . ILE A 1 193 ? 0.326 -30.328 9.360 1.00 61.59 193 ILE A O 1
ATOM 1532 N N . ILE A 1 194 ? 1.633 -29.288 7.875 1.00 57.03 194 ILE A N 1
ATOM 1533 C CA . ILE A 1 194 ? 2.412 -30.496 7.548 1.00 57.03 194 ILE A CA 1
ATOM 1534 C C . ILE A 1 194 ? 3.282 -30.956 8.731 1.00 57.03 194 ILE A C 1
ATOM 1536 O O . ILE A 1 194 ? 3.456 -32.161 8.918 1.00 57.03 194 ILE A O 1
ATOM 1540 N N . LYS A 1 195 ? 3.815 -30.036 9.547 1.00 57.16 195 LYS A N 1
ATOM 1541 C CA . LYS A 1 195 ? 4.548 -30.377 10.781 1.00 57.16 195 LYS A CA 1
ATOM 1542 C C . LYS A 1 195 ? 3.647 -30.973 11.863 1.00 57.16 195 LYS A C 1
ATOM 1544 O O . LYS A 1 195 ? 4.126 -31.809 12.613 1.00 57.16 195 LYS A O 1
ATOM 1549 N N . GLN A 1 196 ? 2.382 -30.564 11.946 1.00 59.91 196 GLN A N 1
ATOM 1550 C CA . GLN A 1 196 ? 1.415 -31.103 12.913 1.00 59.91 196 GLN A CA 1
ATOM 1551 C C . GLN A 1 196 ? 0.822 -32.462 12.498 1.00 59.91 196 GLN A C 1
ATOM 1553 O O . GLN A 1 196 ? 0.216 -33.140 13.323 1.00 59.91 196 GLN A O 1
ATOM 1558 N N . LE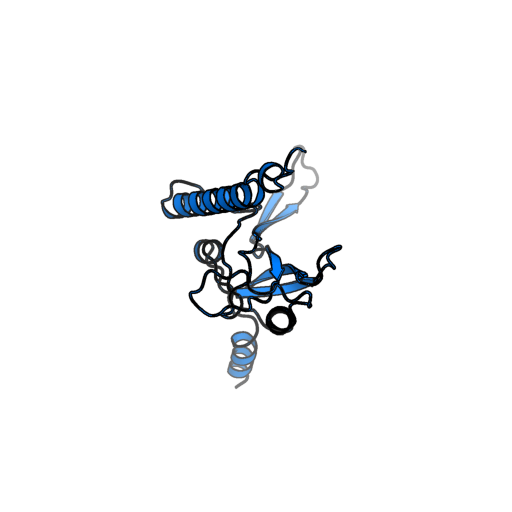U A 1 197 ? 0.984 -32.860 11.231 1.00 61.53 197 LEU A N 1
ATOM 1559 C CA . LEU A 1 197 ? 0.514 -34.139 10.681 1.00 61.53 197 LEU A CA 1
ATOM 1560 C C . LEU A 1 197 ? 1.598 -35.236 10.634 1.00 61.53 197 LEU A C 1
ATOM 1562 O O . LEU A 1 197 ? 1.320 -36.338 10.157 1.00 61.53 197 LEU A O 1
ATOM 1566 N N . LYS A 1 198 ? 2.818 -34.949 11.101 1.00 48.97 198 LYS A N 1
ATOM 1567 C CA . LYS A 1 198 ? 3.900 -35.925 11.306 1.00 48.97 198 LYS A CA 1
ATOM 1568 C C . LYS A 1 198 ? 4.114 -36.175 12.791 1.00 48.97 198 LYS A C 1
ATOM 1570 O O . LYS A 1 198 ? 4.503 -37.317 13.112 1.00 48.97 198 LYS A O 1
#

Sequence (198 aa):
MADFNINNLTGGLYPTFAKKSAEESVNLLTRVKNGETRISEIFDTELYMPVKLDGEDLPLEPIITISSRKVIKRTGINRSKKRGTVKELFMEDDYVISIQGLLMDNTNSGFEPAYKVMSKRFPEQSFKTLRAICEKQQAVKIESMVTSLLNIEYIAIETYSFPGQKGTPDRQAYTIKGYSDQGSSTENIYSEIIKQLK

Nearest PDB structures (foldseek):
  6j0n-assembly1_b  TM=5.985E-01  e=3.368E-05  Photorhabdus asymbiotica subsp. asymbiotica ATCC 43949
  7aeb-assembly1_M  TM=6.198E-01  e=1.971E-04  Algoriphagus machipongonensis
  7b5h-assembly1_AK  TM=5.932E-01  e=1.718E-03  Nostoc sp. PCC 7120 = FACHB-418
  6rbk-assembly1_A  TM=5.423E-01  e=1.089E-03  Serratia entomophila
  7b5h-assembly1_AN  TM=4.719E-01  e=1.005E-02  Nostoc sp. PCC 7120 = FACHB-418

InterPro domains:
  IPR046109 Domain of unknown function DUF6046 [PF19512] (58-182)